Protein AF-A0A831P4K1-F1 (afdb_monomer_lite)

Foldseek 3Di:
DAEAECEPPDPPRLLVVLVVCLVVVDAFDKYKYKYQDPVSVVQNCCSLVVQVWDWDWDQDPNSMIMIIITHHHDDPDPDDDAAEEEEEAACFQDDDDRVNRNVVSLVVLQVLLVDPDHGQEYEYHANSLVCQFPPHPCVVSQVSSVVVNYAYEHAQVNCVVVVNPVGGNDHDHHHPVVRVVVVVVHNYYHYD

Structure (mmCIF, N/CA/C/O backbone):
data_AF-A0A831P4K1-F1
#
_entry.id   AF-A0A831P4K1-F1
#
loop_
_atom_site.group_PDB
_atom_site.id
_atom_site.type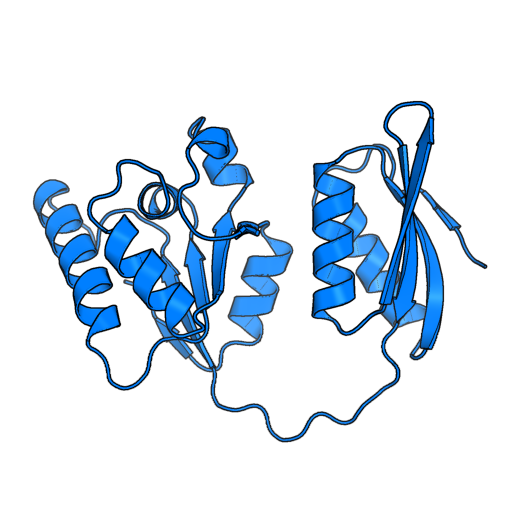_symbol
_atom_site.label_atom_id
_atom_site.label_alt_id
_atom_site.label_comp_id
_atom_site.label_asym_id
_atom_site.label_entity_id
_atom_site.label_seq_id
_atom_site.pdbx_PDB_ins_code
_atom_site.Cartn_x
_atom_site.Cartn_y
_atom_site.Cartn_z
_atom_site.occupancy
_atom_site.B_iso_or_equiv
_atom_site.auth_seq_id
_atom_site.auth_comp_id
_atom_site.auth_asym_id
_atom_site.auth_atom_id
_atom_site.pdbx_PDB_model_num
ATOM 1 N N . MET A 1 1 ? -26.938 2.103 22.163 1.00 71.69 1 MET A N 1
ATOM 2 C CA . MET A 1 1 ? -25.827 1.992 21.194 1.00 71.69 1 MET A CA 1
ATOM 3 C C . MET A 1 1 ? -25.609 3.368 20.590 1.00 71.69 1 MET A C 1
ATOM 5 O O . MET A 1 1 ? -26.582 3.954 20.137 1.00 71.69 1 MET A O 1
ATOM 9 N N . LYS A 1 2 ? -24.398 3.927 20.672 1.00 86.31 2 LYS A N 1
ATOM 10 C CA . LYS A 1 2 ? -24.094 5.266 20.139 1.00 86.31 2 LYS A CA 1
ATOM 11 C C . LYS A 1 2 ? -23.973 5.185 18.613 1.00 86.31 2 LYS A C 1
ATOM 13 O O . LYS A 1 2 ? -23.260 4.309 18.128 1.00 86.31 2 LYS A O 1
ATOM 18 N N . THR A 1 3 ? -24.653 6.072 17.889 1.00 91.81 3 THR A N 1
ATOM 19 C CA . THR A 1 3 ? -24.551 6.200 16.425 1.00 91.81 3 THR A CA 1
ATOM 20 C C . THR A 1 3 ? -23.824 7.489 16.079 1.00 91.81 3 THR A C 1
ATOM 22 O O . THR A 1 3 ? -24.066 8.521 16.701 1.00 91.81 3 THR A O 1
ATOM 25 N N . ILE A 1 4 ? -22.918 7.419 15.110 1.00 93.19 4 ILE A N 1
ATOM 26 C CA . ILE A 1 4 ? -22.020 8.511 14.744 1.00 93.19 4 ILE A CA 1
ATOM 27 C C . ILE A 1 4 ? -22.201 8.804 13.269 1.00 93.19 4 ILE A C 1
ATOM 29 O O . ILE A 1 4 ? -21.959 7.947 12.422 1.00 93.19 4 ILE A O 1
ATOM 33 N N . ASP A 1 5 ? -22.633 10.021 12.972 1.00 93.44 5 ASP A N 1
ATOM 34 C CA . ASP A 1 5 ? -22.825 10.466 11.601 1.00 93.44 5 ASP A CA 1
ATOM 35 C C . ASP A 1 5 ? -21.487 10.932 11.016 1.00 93.44 5 ASP A C 1
ATOM 37 O O . ASP A 1 5 ? -20.862 11.864 11.520 1.00 93.44 5 ASP A O 1
ATOM 41 N N . CYS A 1 6 ? -21.019 10.236 9.984 1.00 92.25 6 CYS A N 1
ATOM 42 C CA . CYS A 1 6 ? -19.823 10.575 9.218 1.00 92.25 6 CYS A CA 1
ATOM 43 C C . CYS A 1 6 ? -20.152 10.841 7.741 1.00 92.25 6 CYS A C 1
ATOM 45 O O . CYS A 1 6 ? -19.242 10.839 6.907 1.00 92.25 6 CYS A O 1
ATOM 47 N N . ARG A 1 7 ? -21.427 11.064 7.403 1.00 91.81 7 ARG A N 1
ATOM 48 C CA . ARG A 1 7 ? -21.839 11.481 6.058 1.00 91.81 7 ARG A CA 1
ATOM 49 C C . ARG A 1 7 ? -21.256 12.860 5.742 1.00 91.81 7 ARG A C 1
ATOM 51 O O . ARG A 1 7 ? -21.044 13.681 6.634 1.00 91.81 7 ARG A O 1
ATOM 58 N N . GLY A 1 8 ? -20.928 13.099 4.477 1.00 86.62 8 GLY A N 1
ATOM 59 C CA . GLY A 1 8 ? -20.282 14.322 4.003 1.00 86.62 8 GLY A CA 1
ATOM 60 C C . GLY A 1 8 ? -18.795 14.450 4.355 1.00 86.62 8 GLY A C 1
ATOM 61 O O . GLY A 1 8 ? -18.141 15.383 3.889 1.00 86.62 8 GLY A O 1
ATOM 62 N N . LEU A 1 9 ? -18.221 13.531 5.143 1.00 85.00 9 LEU A N 1
ATOM 63 C CA . LEU A 1 9 ? -16.796 13.556 5.468 1.00 85.00 9 LEU A CA 1
ATOM 64 C C . LEU A 1 9 ? -15.973 12.838 4.396 1.00 85.00 9 LEU A C 1
ATOM 66 O O . LEU A 1 9 ? -16.065 11.623 4.211 1.00 85.00 9 LEU A O 1
ATOM 70 N N . ALA A 1 10 ? -15.074 13.581 3.752 1.00 81.19 10 ALA A N 1
ATOM 71 C CA . ALA A 1 10 ? -14.045 12.988 2.911 1.00 81.19 10 ALA A CA 1
ATOM 72 C C . ALA A 1 10 ? -13.070 12.136 3.747 1.00 81.19 10 ALA A C 1
ATOM 74 O O . ALA A 1 10 ? -12.818 12.396 4.928 1.00 81.19 10 ALA A O 1
ATOM 75 N N . CYS A 1 11 ? -12.474 11.120 3.120 1.00 71.94 11 CYS A N 1
ATOM 76 C CA . CYS A 1 11 ? -11.371 10.371 3.721 1.00 71.94 11 CYS A CA 1
ATOM 77 C C . CYS A 1 11 ? -10.217 11.337 4.073 1.00 71.94 11 CYS A C 1
ATOM 79 O O . CYS A 1 11 ? -9.852 12.141 3.214 1.00 71.94 11 CYS A O 1
ATOM 81 N N . PRO A 1 12 ? -9.621 11.275 5.286 1.00 77.00 12 PRO A N 1
ATOM 82 C CA . PRO A 1 12 ? -9.715 10.211 6.300 1.00 77.00 12 PRO A CA 1
ATOM 83 C C . PRO A 1 12 ? -10.733 10.435 7.441 1.00 77.00 12 PRO A C 1
ATOM 85 O O . PRO A 1 12 ? -10.684 9.714 8.437 1.00 77.00 12 PRO A O 1
ATOM 88 N N . GLY A 1 13 ? -11.663 11.388 7.327 1.00 86.94 13 GLY A N 1
ATOM 89 C CA . GLY A 1 13 ? -12.594 11.773 8.401 1.00 86.94 13 GLY A CA 1
ATOM 90 C C . GLY A 1 13 ? -13.327 10.607 9.091 1.00 86.94 13 GLY A C 1
ATOM 91 O O . GLY A 1 13 ? -13.195 10.468 10.311 1.00 86.94 13 GLY A O 1
ATOM 92 N N . PRO A 1 14 ? -14.027 9.719 8.354 1.00 89.25 14 PRO A N 1
ATOM 93 C CA . PRO A 1 14 ? -14.731 8.578 8.952 1.00 89.25 14 PRO A CA 1
ATOM 94 C C . PRO A 1 14 ? -13.810 7.604 9.707 1.00 89.25 14 PRO A C 1
ATOM 96 O O . PRO A 1 14 ? -14.176 7.073 10.758 1.00 89.25 14 PRO A O 1
ATOM 99 N N . VAL A 1 15 ? -12.583 7.398 9.217 1.00 87.94 15 VAL A N 1
ATOM 100 C CA . VAL A 1 15 ? -11.582 6.525 9.857 1.00 87.94 15 VAL A CA 1
ATOM 101 C C . VAL A 1 15 ? -11.104 7.133 11.178 1.00 87.94 15 VAL A C 1
ATOM 103 O O . VAL A 1 15 ? -11.009 6.434 12.186 1.00 87.94 15 VAL A O 1
ATOM 106 N N . ILE A 1 16 ? -10.877 8.449 11.207 1.00 87.69 16 ILE A N 1
ATOM 107 C CA . ILE A 1 16 ? -10.474 9.175 12.421 1.00 87.69 16 ILE A CA 1
ATOM 108 C C . ILE A 1 16 ? -11.567 9.098 13.493 1.00 87.69 16 ILE A C 1
ATOM 110 O O . ILE A 1 16 ? -11.264 8.813 14.653 1.00 87.69 16 ILE A O 1
ATOM 114 N N . GLN A 1 17 ? -12.833 9.306 13.115 1.00 89.06 17 GLN A N 1
ATOM 115 C CA . GLN A 1 17 ? -13.961 9.181 14.045 1.00 89.06 17 GLN A CA 1
ATOM 116 C C . GLN A 1 17 ? -14.075 7.758 14.594 1.00 89.06 17 GLN A C 1
ATOM 118 O O . GLN A 1 17 ? -14.232 7.575 15.798 1.00 89.06 17 GLN A O 1
ATOM 123 N N . THR A 1 18 ? -13.905 6.752 13.733 1.00 89.88 18 THR A N 1
ATOM 124 C CA . THR A 1 18 ? -13.886 5.343 14.147 1.00 89.88 18 THR A CA 1
ATOM 125 C C . THR A 1 18 ? -12.802 5.084 15.194 1.00 89.88 18 THR A C 1
ATOM 127 O O . THR A 1 18 ? -13.097 4.536 16.254 1.00 89.88 18 THR A O 1
ATOM 130 N N . LYS A 1 19 ? -11.560 5.524 14.938 1.00 87.56 19 LYS A N 1
ATOM 131 C CA . LYS A 1 19 ? -10.434 5.377 15.873 1.00 87.56 19 LYS A CA 1
ATOM 132 C C . LYS A 1 19 ? -10.751 5.992 17.235 1.00 87.56 19 LYS A C 1
ATOM 134 O O . LYS A 1 19 ? -10.654 5.305 18.248 1.00 87.56 19 LYS A O 1
ATOM 139 N N . LYS A 1 20 ? -11.165 7.264 17.242 1.00 88.25 20 LYS A N 1
ATOM 140 C CA . LYS A 1 20 ? -11.478 8.011 18.467 1.00 88.25 20 LYS A CA 1
ATOM 141 C C . LYS A 1 20 ? -12.512 7.275 19.318 1.00 88.25 20 LYS A C 1
ATOM 143 O O . LYS A 1 20 ? -12.410 7.239 20.534 1.00 88.25 20 LYS A O 1
ATOM 148 N N . GLN A 1 21 ? -13.485 6.645 18.674 1.00 90.56 21 GLN A N 1
ATOM 149 C CA . GLN A 1 21 ? -14.604 5.995 19.350 1.00 90.56 21 GLN A CA 1
ATOM 150 C C . GLN A 1 21 ? -14.246 4.611 19.881 1.00 90.56 21 GLN A C 1
ATOM 152 O O . GLN A 1 21 ? -14.677 4.257 20.977 1.00 90.56 21 GLN A O 1
ATOM 157 N N . MET A 1 22 ? -13.397 3.870 19.166 1.00 86.56 22 MET A N 1
ATOM 158 C CA . MET A 1 22 ? -12.798 2.639 19.688 1.00 86.56 22 MET A CA 1
ATOM 159 C C . MET A 1 22 ? -11.917 2.910 20.920 1.00 86.56 22 MET A C 1
ATOM 161 O O . MET A 1 22 ? -11.914 2.106 21.848 1.00 86.56 22 MET A O 1
ATOM 165 N N . GLU A 1 23 ? -11.197 4.038 20.943 1.00 83.94 23 GLU A N 1
ATOM 166 C CA . GLU A 1 23 ? -10.349 4.457 22.069 1.00 83.94 23 GLU A CA 1
ATOM 167 C C . GLU A 1 23 ? -11.171 4.979 23.263 1.00 83.94 23 GLU A C 1
ATOM 169 O O . GLU A 1 23 ? -10.891 4.609 24.400 1.00 83.94 23 GLU A O 1
ATOM 174 N N . GLU A 1 24 ? -12.211 5.786 23.020 1.00 85.56 24 GLU A N 1
ATOM 175 C CA . GLU A 1 24 ? -13.066 6.371 24.067 1.00 85.56 24 GLU A CA 1
ATOM 176 C C . GLU A 1 24 ? -13.952 5.341 24.781 1.00 85.56 24 GLU A C 1
ATOM 178 O O . GLU A 1 24 ? -14.145 5.439 25.992 1.00 85.56 24 GLU A O 1
ATOM 183 N N . MET A 1 25 ? -14.532 4.378 24.054 1.00 80.25 25 MET A N 1
ATOM 184 C CA . MET A 1 25 ? -15.499 3.434 24.638 1.00 80.25 25 MET A CA 1
ATOM 185 C C . MET A 1 25 ? -14.844 2.199 25.270 1.00 80.25 25 MET A C 1
ATOM 187 O O . MET A 1 25 ? -15.489 1.505 26.051 1.00 80.25 25 MET A O 1
ATOM 191 N N . GLY A 1 26 ? -13.565 1.940 24.996 1.00 75.50 26 GLY A N 1
ATOM 192 C CA . GLY A 1 26 ? -12.820 0.825 25.579 1.00 75.50 26 GLY A CA 1
ATOM 193 C C . GLY A 1 26 ? -13.093 -0.547 24.928 1.00 75.50 26 GLY A C 1
ATOM 194 O O . GLY A 1 26 ? -13.931 -0.671 24.027 1.00 75.50 26 GLY A O 1
ATOM 195 N N . PRO A 1 27 ? -12.360 -1.600 25.341 1.00 83.25 27 PRO A N 1
ATOM 196 C CA . PRO A 1 27 ? -12.379 -2.916 24.692 1.00 83.25 27 PRO A CA 1
ATOM 197 C C . PRO A 1 27 ? -13.754 -3.598 24.718 1.00 83.25 27 PRO A C 1
ATOM 199 O O . PRO A 1 27 ? -14.485 -3.499 25.700 1.00 83.25 27 PRO A O 1
ATOM 202 N N . GLY A 1 28 ? -14.103 -4.327 23.653 1.00 82.81 28 GLY A N 1
ATOM 203 C CA . GLY A 1 28 ? -15.359 -5.091 23.561 1.00 82.81 28 GLY A CA 1
ATOM 204 C C . GLY A 1 28 ? -16.643 -4.261 23.415 1.00 82.81 28 GLY A C 1
ATOM 205 O O . GLY A 1 28 ? -17.734 -4.826 23.338 1.00 82.81 28 GLY A O 1
ATOM 206 N N . THR A 1 29 ? -16.550 -2.933 23.362 1.00 87.12 29 THR A N 1
ATOM 207 C CA . THR A 1 29 ? -17.720 -2.064 23.183 1.00 87.12 29 THR A CA 1
ATOM 208 C C . THR A 1 29 ? -18.162 -1.976 21.731 1.00 87.12 29 THR A C 1
ATOM 210 O O . THR A 1 29 ? -17.375 -2.185 20.811 1.00 87.12 29 THR A O 1
ATOM 213 N N . THR A 1 30 ? -19.450 -1.689 21.522 1.00 92.81 30 THR A N 1
ATOM 214 C CA . THR A 1 30 ? -20.063 -1.651 20.190 1.00 92.81 30 THR A CA 1
ATOM 215 C C . THR A 1 30 ? -20.725 -0.302 19.913 1.00 92.81 30 THR A C 1
ATOM 217 O O . THR A 1 30 ? -21.513 0.192 20.725 1.00 92.81 30 THR A O 1
ATOM 220 N N . PHE A 1 31 ? -20.455 0.267 18.738 1.00 93.44 31 PHE A N 1
ATOM 221 C CA . PHE A 1 31 ? -21.049 1.514 18.248 1.00 93.44 31 PHE A CA 1
ATOM 222 C C . PHE A 1 31 ? -21.398 1.429 16.761 1.00 93.44 31 PHE A C 1
ATOM 224 O O . PHE A 1 31 ? -20.938 0.533 16.055 1.00 93.44 31 PHE A O 1
ATOM 231 N N . ALA A 1 32 ? -22.246 2.341 16.295 1.00 95.00 32 ALA A N 1
ATOM 232 C CA . ALA A 1 32 ? -22.643 2.446 14.898 1.00 95.00 32 ALA A CA 1
ATOM 233 C C . ALA A 1 32 ? -22.054 3.712 14.265 1.00 95.00 32 ALA A C 1
ATOM 235 O O . ALA A 1 32 ? -21.953 4.753 14.916 1.00 95.00 32 ALA A O 1
ATOM 236 N N . LEU A 1 33 ? -21.693 3.631 12.991 1.00 95.31 33 LEU A N 1
ATOM 237 C CA . LEU A 1 33 ? -21.164 4.740 12.208 1.00 95.31 33 LEU A CA 1
ATOM 238 C C . LEU A 1 33 ? -21.835 4.765 10.833 1.00 95.31 33 LEU A C 1
ATOM 240 O O . LEU A 1 33 ? -21.977 3.717 10.208 1.00 95.31 33 LEU A O 1
ATOM 244 N N . GLU A 1 34 ? -22.262 5.936 10.369 1.00 95.31 34 GLU A N 1
ATOM 245 C CA . GLU A 1 34 ? -22.928 6.102 9.071 1.00 95.31 34 GLU A CA 1
ATOM 246 C C . GLU A 1 34 ? -22.041 6.865 8.088 1.00 95.31 34 GLU A C 1
ATOM 248 O O . GLU A 1 34 ? -21.512 7.923 8.416 1.00 95.31 34 GLU A O 1
ATOM 253 N N . VAL A 1 35 ? -21.869 6.328 6.880 1.00 94.25 35 VAL A N 1
ATOM 254 C CA . VAL A 1 35 ? -21.105 6.945 5.781 1.00 94.25 35 VAL A CA 1
ATOM 255 C C . VAL A 1 35 ? -21.930 6.941 4.501 1.00 94.25 35 VAL A C 1
ATOM 257 O O . VAL A 1 35 ? -22.749 6.055 4.295 1.00 94.25 35 VAL A O 1
ATOM 260 N N . ASP A 1 36 ? -21.684 7.891 3.609 1.00 91.75 36 ASP A N 1
ATOM 261 C CA . ASP A 1 36 ? -22.421 8.101 2.350 1.00 91.75 36 ASP A CA 1
ATOM 262 C C . ASP A 1 36 ? -21.602 7.752 1.093 1.00 91.75 36 ASP A C 1
ATOM 264 O O . ASP A 1 36 ? -21.969 8.082 -0.038 1.00 91.75 36 ASP A O 1
ATOM 268 N N . SER A 1 37 ? -20.468 7.067 1.271 1.00 88.56 37 SER A N 1
ATOM 269 C CA . SER A 1 37 ? -19.604 6.655 0.167 1.00 88.56 37 SER A CA 1
ATOM 270 C C . SER A 1 37 ? -19.092 5.225 0.319 1.00 88.56 37 SER A C 1
ATOM 272 O O . SER A 1 37 ? -18.719 4.773 1.405 1.00 88.56 37 SER A O 1
ATOM 274 N N . LYS A 1 38 ? -19.000 4.514 -0.814 1.00 87.75 38 LYS A N 1
ATOM 275 C CA . LYS A 1 38 ? -18.411 3.165 -0.884 1.00 87.75 38 LYS A CA 1
ATOM 276 C C . LYS A 1 38 ? -16.955 3.156 -0.409 1.00 87.75 38 LYS A C 1
ATOM 278 O O . LYS A 1 38 ? -16.554 2.242 0.302 1.00 87.75 38 LYS A O 1
ATOM 283 N N . ALA A 1 39 ? -16.188 4.189 -0.766 1.00 82.25 39 ALA A N 1
ATOM 284 C CA . ALA A 1 39 ? -14.806 4.350 -0.321 1.00 82.25 39 ALA A CA 1
ATOM 285 C C . ALA A 1 39 ? -14.719 4.560 1.201 1.00 82.25 39 ALA A C 1
ATOM 287 O O . ALA A 1 39 ? -13.906 3.916 1.858 1.00 82.25 39 ALA A O 1
ATOM 288 N N . GLY A 1 40 ? -15.586 5.405 1.776 1.00 84.69 40 GLY A N 1
ATOM 289 C CA . GLY A 1 40 ? -15.675 5.595 3.226 1.00 84.69 40 GLY A CA 1
ATOM 290 C C . GLY A 1 40 ? -16.001 4.292 3.956 1.00 84.69 40 GLY A C 1
ATOM 291 O O . GLY A 1 40 ? -15.317 3.943 4.916 1.00 84.69 40 GLY A O 1
ATOM 292 N N . ARG A 1 41 ? -16.976 3.530 3.444 1.00 91.69 41 ARG A N 1
ATOM 293 C CA . ARG A 1 41 ? -17.342 2.204 3.963 1.00 91.69 41 ARG A CA 1
ATOM 294 C C . ARG A 1 41 ? -16.151 1.248 3.960 1.00 91.69 41 ARG A C 1
ATOM 296 O O . ARG A 1 41 ? -15.873 0.633 4.982 1.00 91.69 41 ARG A O 1
ATOM 303 N N . GLU A 1 42 ? -15.455 1.127 2.832 1.00 86.56 42 GLU A N 1
ATOM 304 C CA . GLU A 1 42 ? -14.328 0.201 2.679 1.00 86.56 42 GLU A CA 1
ATOM 305 C C . GLU A 1 42 ? -13.152 0.564 3.596 1.00 86.56 42 GLU A C 1
ATOM 307 O O . GLU A 1 42 ? -12.579 -0.303 4.254 1.00 86.56 42 GLU A O 1
ATOM 312 N N . ASN A 1 43 ? -12.841 1.857 3.710 1.00 85.69 43 ASN A N 1
ATOM 313 C CA . ASN A 1 43 ? -11.769 2.345 4.575 1.00 85.69 43 ASN A CA 1
ATOM 314 C C . ASN A 1 43 ? -12.071 2.096 6.061 1.00 85.69 43 ASN A C 1
ATOM 316 O O . ASN A 1 43 ? -11.205 1.619 6.791 1.00 85.69 43 ASN A O 1
ATOM 320 N N . VAL A 1 44 ? -13.298 2.381 6.518 1.00 89.25 44 VAL A N 1
ATOM 321 C CA . VAL A 1 44 ? -13.702 2.126 7.913 1.00 89.25 44 VAL A CA 1
ATOM 322 C C . VAL A 1 44 ? -13.718 0.627 8.210 1.00 89.25 44 VAL A C 1
ATOM 324 O O . VAL A 1 44 ? -13.208 0.205 9.249 1.00 89.25 44 VAL A O 1
ATOM 327 N N . LEU A 1 45 ? -14.258 -0.180 7.290 1.00 89.06 45 LEU A N 1
ATOM 328 C CA . LEU A 1 45 ? -14.283 -1.638 7.399 1.00 89.06 45 LEU A CA 1
ATOM 329 C C . LEU A 1 45 ? -12.873 -2.198 7.602 1.00 89.06 45 LEU A C 1
ATOM 331 O O . LEU A 1 45 ? -12.641 -2.982 8.524 1.00 89.06 45 LEU A O 1
ATOM 335 N N . ARG A 1 46 ? -11.933 -1.776 6.753 1.00 82.88 46 ARG A N 1
ATOM 336 C CA . ARG A 1 46 ? -10.541 -2.215 6.807 1.00 82.88 46 ARG A CA 1
ATOM 337 C C . ARG A 1 46 ? -9.842 -1.756 8.072 1.00 82.88 46 ARG A C 1
ATOM 339 O O . ARG A 1 46 ? -9.207 -2.575 8.726 1.00 82.88 46 ARG A O 1
ATOM 346 N N . PHE A 1 47 ? -10.003 -0.489 8.450 1.00 85.56 47 PHE A N 1
ATOM 347 C CA . PHE A 1 47 ? -9.406 0.052 9.667 1.00 85.56 47 PHE A CA 1
ATOM 348 C C . PHE A 1 47 ? -9.855 -0.725 10.912 1.00 85.56 47 PHE A C 1
ATOM 350 O O . PHE A 1 47 ? -9.022 -1.207 11.682 1.00 85.56 47 PHE A O 1
ATOM 357 N N . ALA A 1 48 ? -11.169 -0.879 11.099 1.00 87.44 48 ALA A N 1
ATOM 358 C CA . ALA A 1 48 ? -11.717 -1.529 12.282 1.00 87.44 48 ALA A CA 1
ATOM 359 C C . ALA A 1 48 ? -11.312 -3.011 12.358 1.00 87.44 48 ALA A C 1
ATOM 361 O O . ALA A 1 48 ? -10.879 -3.467 13.417 1.00 87.44 48 ALA A O 1
ATOM 362 N N . ARG A 1 49 ? -11.345 -3.739 11.232 1.00 85.50 49 ARG A N 1
ATOM 363 C CA . ARG A 1 49 ? -10.859 -5.129 11.157 1.00 85.50 49 ARG A CA 1
ATOM 364 C C . ARG A 1 49 ? -9.352 -5.241 11.371 1.00 85.50 49 ARG A C 1
ATOM 366 O O . ARG A 1 49 ? -8.914 -6.132 12.089 1.00 85.50 49 ARG A O 1
ATOM 373 N N . GLY A 1 50 ? -8.562 -4.321 10.819 1.00 73.38 50 GLY A N 1
ATOM 374 C CA . GLY A 1 50 ? -7.107 -4.271 10.999 1.00 73.38 50 GLY A CA 1
ATOM 375 C C . GLY A 1 50 ? -6.683 -4.011 12.448 1.00 73.38 50 GLY A C 1
ATOM 376 O O . GLY A 1 50 ? -5.594 -4.401 12.862 1.00 73.38 50 GLY A O 1
ATOM 377 N N . LYS A 1 51 ? -7.562 -3.405 13.256 1.00 79.31 51 LYS A N 1
ATOM 378 C CA . LYS A 1 51 ? -7.404 -3.290 14.714 1.00 79.31 51 LYS A CA 1
ATOM 379 C C . LYS A 1 51 ? -7.920 -4.506 15.490 1.00 79.31 51 LYS A C 1
ATOM 381 O O . LYS A 1 51 ? -7.865 -4.484 16.712 1.00 79.31 51 LYS A O 1
ATOM 386 N N . GLY A 1 52 ? -8.397 -5.553 14.818 1.00 82.38 52 GLY A N 1
ATOM 387 C CA . GLY A 1 52 ? -8.980 -6.746 15.439 1.00 82.38 52 GLY A CA 1
ATOM 388 C C . GLY A 1 52 ? -10.452 -6.592 15.839 1.00 82.38 52 GLY A C 1
ATOM 389 O O . GLY A 1 52 ? -10.980 -7.438 16.554 1.00 82.38 52 GLY A O 1
ATOM 390 N N . GLY A 1 53 ? -11.120 -5.514 15.417 1.00 85.62 53 GLY A N 1
ATOM 391 C CA . GLY A 1 53 ? -12.538 -5.289 15.683 1.00 85.62 53 GLY A CA 1
ATOM 392 C C . GLY A 1 53 ? -13.451 -6.074 14.738 1.00 85.62 53 GLY A C 1
ATOM 393 O O . GLY A 1 53 ? -13.139 -6.277 13.562 1.00 85.62 53 GLY A O 1
ATOM 394 N N . ALA A 1 54 ? -14.618 -6.481 15.236 1.00 89.56 54 ALA A N 1
ATOM 395 C CA . ALA A 1 54 ? -15.666 -7.065 14.405 1.00 89.56 54 ALA A CA 1
ATOM 396 C C . ALA A 1 54 ? -16.507 -5.951 13.767 1.00 89.56 54 ALA A C 1
ATOM 398 O O . ALA A 1 54 ? -16.820 -4.953 14.413 1.00 89.56 54 ALA A O 1
ATOM 399 N N . VAL A 1 55 ? -16.885 -6.116 12.497 1.00 93.69 55 VAL A N 1
ATOM 400 C CA . VAL A 1 55 ? -17.673 -5.114 11.766 1.00 93.69 55 VAL A CA 1
ATOM 401 C C . VAL A 1 55 ? -18.821 -5.779 11.021 1.00 93.69 55 VAL A C 1
ATOM 403 O O . VAL A 1 55 ? -18.593 -6.684 10.213 1.00 93.69 55 VAL A O 1
ATOM 406 N N . ARG A 1 56 ? -20.040 -5.284 11.245 1.00 95.06 56 ARG A N 1
ATOM 407 C CA . ARG A 1 56 ? -21.246 -5.616 10.479 1.00 95.06 56 ARG A CA 1
ATOM 408 C C . ARG A 1 56 ? -21.663 -4.409 9.647 1.00 95.06 56 ARG A C 1
ATOM 410 O O . ARG A 1 56 ? -21.729 -3.299 10.164 1.00 95.06 56 ARG A O 1
ATOM 417 N N . VAL A 1 57 ? -21.959 -4.637 8.373 1.00 94.81 57 VAL A N 1
ATOM 418 C CA . VAL A 1 57 ? -22.373 -3.591 7.432 1.00 94.81 57 VAL A CA 1
ATOM 419 C C . VAL A 1 57 ? -23.845 -3.775 7.085 1.00 94.81 57 VAL A C 1
ATOM 421 O O . VAL A 1 57 ? -24.278 -4.885 6.784 1.00 94.81 57 VAL A O 1
ATOM 424 N N . GLU A 1 58 ? -24.591 -2.680 7.111 1.00 94.75 58 GLU A N 1
ATOM 425 C CA . GLU A 1 58 ? -25.974 -2.574 6.660 1.00 94.75 58 GLU A CA 1
ATOM 426 C C . GLU A 1 58 ? -26.049 -1.508 5.557 1.00 94.75 58 GLU A C 1
ATOM 428 O O . GLU A 1 58 ? -25.536 -0.397 5.716 1.00 94.75 58 GLU A O 1
ATOM 433 N N . ASN A 1 59 ? -26.650 -1.857 4.417 1.00 92.69 59 ASN A N 1
ATOM 434 C CA . ASN A 1 59 ? -26.885 -0.915 3.323 1.00 92.69 59 ASN A CA 1
ATOM 435 C C . ASN A 1 59 ? -28.205 -0.183 3.588 1.00 92.69 59 ASN A C 1
ATOM 437 O O . ASN A 1 59 ? -29.238 -0.831 3.743 1.00 92.69 59 ASN A O 1
ATOM 441 N N . LEU A 1 60 ? -28.163 1.146 3.625 1.00 89.75 60 LEU A N 1
ATOM 442 C CA . LEU A 1 60 ? -29.326 2.013 3.790 1.00 89.75 60 LEU A CA 1
ATOM 443 C C . LEU A 1 60 ? -29.684 2.683 2.453 1.00 89.75 60 LEU A C 1
ATOM 445 O O . LEU A 1 60 ? -28.975 2.553 1.450 1.00 89.75 60 LEU A O 1
ATOM 449 N N . GLU A 1 61 ? -30.796 3.414 2.431 1.00 86.81 61 GLU A N 1
ATOM 450 C CA . GLU A 1 61 ? -31.223 4.176 1.257 1.00 86.81 61 GLU A CA 1
ATOM 451 C C . GLU A 1 61 ? -30.246 5.317 0.911 1.00 86.81 61 GLU A C 1
ATOM 453 O O . GLU A 1 61 ? -29.472 5.797 1.743 1.00 86.81 61 GLU A O 1
ATOM 458 N N . GLY A 1 62 ? -30.259 5.752 -0.354 1.00 80.06 62 GLY A N 1
ATOM 459 C CA . GLY A 1 62 ? -29.501 6.928 -0.793 1.00 80.06 62 GLY A CA 1
ATOM 460 C C . GLY A 1 62 ? -27.976 6.775 -0.743 1.00 80.06 62 GLY A C 1
ATOM 461 O O . GLY A 1 62 ? -27.288 7.743 -0.439 1.00 80.06 62 GLY A O 1
ATOM 462 N N . ASN A 1 63 ? -27.439 5.577 -1.019 1.00 84.38 63 ASN A N 1
ATOM 463 C CA . ASN A 1 63 ? -25.994 5.278 -0.975 1.00 84.38 63 ASN A CA 1
ATOM 464 C C . ASN A 1 63 ? -25.363 5.481 0.419 1.00 84.38 63 ASN A C 1
ATOM 466 O O . ASN A 1 63 ? -24.159 5.708 0.542 1.00 84.38 63 ASN A O 1
ATOM 470 N N . THR A 1 64 ? -26.181 5.370 1.468 1.00 89.50 64 THR A N 1
ATOM 471 C CA . THR A 1 64 ? -25.735 5.422 2.860 1.00 89.50 64 THR A CA 1
ATOM 472 C C . THR A 1 64 ? -25.455 4.010 3.376 1.00 89.50 64 THR A C 1
ATOM 474 O O . THR A 1 64 ? -26.153 3.053 3.048 1.00 89.50 64 THR A O 1
ATOM 477 N N . PHE A 1 65 ? -24.428 3.861 4.204 1.00 94.31 65 PHE A N 1
ATOM 478 C CA . PHE A 1 65 ? -24.016 2.602 4.814 1.00 94.31 65 PHE A CA 1
ATOM 479 C C . PHE A 1 65 ? -23.893 2.789 6.318 1.00 94.31 65 PHE A C 1
ATOM 481 O O . PHE A 1 65 ? -23.228 3.722 6.768 1.00 94.31 65 PHE A O 1
ATOM 488 N N . ARG A 1 66 ? -24.468 1.870 7.095 1.00 95.00 66 ARG A N 1
ATOM 489 C CA . ARG A 1 66 ? -24.274 1.804 8.543 1.00 95.00 66 ARG A CA 1
ATOM 490 C C . ARG A 1 66 ? -23.302 0.683 8.883 1.00 95.00 66 ARG A C 1
ATOM 492 O O . ARG A 1 66 ? -23.530 -0.479 8.555 1.00 95.00 66 ARG A O 1
ATOM 499 N N . LEU A 1 67 ? -22.214 1.031 9.556 1.00 95.44 67 LEU A N 1
ATOM 500 C CA . LEU A 1 67 ? -21.210 0.105 10.060 1.00 95.44 67 LEU A CA 1
ATOM 501 C C . LEU A 1 67 ? -21.371 -0.018 11.570 1.00 95.44 67 LEU A C 1
ATOM 503 O O . LEU A 1 67 ? -21.171 0.941 12.307 1.00 95.44 67 LEU A O 1
ATOM 507 N N . THR A 1 68 ? -21.737 -1.207 12.029 1.00 95.25 68 THR A N 1
ATOM 508 C CA . THR A 1 68 ? -21.718 -1.573 13.444 1.00 95.25 68 THR A CA 1
ATOM 509 C C . THR A 1 68 ? -20.361 -2.178 13.765 1.00 95.25 68 THR A C 1
ATOM 511 O O . THR A 1 68 ? -20.011 -3.220 13.213 1.00 95.25 68 THR A O 1
ATOM 514 N N . ILE A 1 69 ? -19.601 -1.516 14.630 1.00 93.31 69 ILE A N 1
ATOM 515 C CA . ILE A 1 69 ? -18.213 -1.844 14.947 1.00 93.31 69 ILE A CA 1
ATOM 516 C C . ILE A 1 69 ? -18.138 -2.247 16.412 1.00 93.31 69 ILE A C 1
ATOM 518 O O . ILE A 1 69 ? -18.552 -1.486 17.286 1.00 93.31 69 ILE A O 1
ATOM 522 N N . THR A 1 70 ? -17.591 -3.430 16.666 1.00 91.88 70 THR A N 1
ATOM 523 C CA . THR A 1 70 ? -17.256 -3.924 18.000 1.00 91.88 70 THR A CA 1
ATOM 524 C C . THR 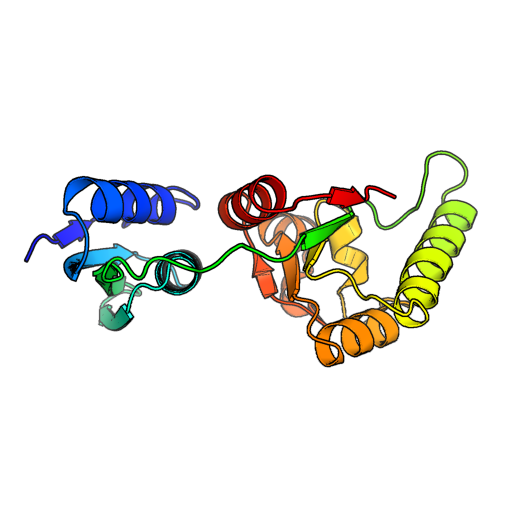A 1 70 ? -15.743 -3.879 18.163 1.00 91.88 70 THR A C 1
ATOM 526 O O . THR A 1 70 ? -15.017 -4.540 17.416 1.00 91.88 70 THR A O 1
ATOM 529 N N . SER A 1 71 ? -15.263 -3.094 19.125 1.00 86.31 71 SER A N 1
ATOM 530 C CA . SER A 1 71 ? -13.841 -3.002 19.456 1.00 86.31 71 SER A CA 1
ATOM 531 C C . SER A 1 71 ? -13.287 -4.373 19.860 1.00 86.31 71 SER A C 1
ATOM 533 O O . SER A 1 71 ? -13.997 -5.135 20.524 1.00 86.31 71 SER A O 1
ATOM 535 N N . PRO A 1 72 ? -12.028 -4.697 19.514 1.00 82.44 72 PRO A N 1
ATOM 536 C CA . PRO A 1 72 ? -11.396 -5.936 19.962 1.00 82.44 72 PRO A CA 1
ATOM 537 C C . PRO A 1 72 ? -11.478 -6.053 21.489 1.00 82.44 72 PRO A C 1
ATOM 539 O O . PRO A 1 72 ? -11.309 -5.065 22.213 1.00 82.44 72 PRO A O 1
ATOM 542 N N . GLN A 1 73 ? -11.714 -7.261 21.997 1.00 76.12 73 GLN A N 1
ATOM 543 C CA . GLN A 1 73 ? -11.346 -7.566 23.379 1.00 76.12 73 GLN A CA 1
ATOM 544 C C . GLN A 1 73 ? -9.818 -7.512 23.464 1.00 76.12 73 GLN A C 1
ATOM 546 O O . GLN A 1 73 ? -9.139 -7.948 22.535 1.00 76.12 73 GLN A O 1
ATOM 551 N N . GLN A 1 74 ? -9.264 -6.939 24.537 1.00 60.53 74 GLN A N 1
ATOM 552 C CA . GLN A 1 74 ? -7.815 -6.925 24.734 1.00 60.53 74 GLN A CA 1
ATOM 553 C C . GLN A 1 74 ? -7.301 -8.365 24.816 1.00 60.53 74 GLN A C 1
ATOM 555 O O . GLN A 1 74 ? -7.354 -9.003 25.862 1.00 60.53 74 GLN A O 1
ATOM 560 N N . THR A 1 75 ? -6.777 -8.873 23.710 1.00 49.09 75 THR A N 1
ATOM 561 C CA . THR A 1 75 ? -5.875 -10.015 23.710 1.00 49.09 75 THR A CA 1
ATOM 562 C C . THR A 1 75 ? -4.463 -9.458 23.747 1.00 49.09 75 THR A C 1
ATOM 564 O O . THR A 1 75 ? -4.046 -8.760 22.821 1.00 49.09 75 THR A O 1
ATOM 567 N N . LEU A 1 76 ? -3.739 -9.741 24.830 1.00 46.06 76 LEU A N 1
ATOM 568 C CA . LEU A 1 76 ? -2.300 -9.515 24.921 1.00 46.06 76 LEU A CA 1
ATOM 569 C C . LEU A 1 76 ? -1.631 -10.287 23.774 1.00 46.06 76 LEU A C 1
ATOM 571 O O . LEU A 1 76 ? -1.484 -11.505 23.834 1.00 46.06 76 LEU A O 1
ATOM 575 N N . SER A 1 77 ? -1.293 -9.586 22.693 1.00 48.31 77 SER A N 1
ATOM 576 C CA . SER A 1 77 ? -0.542 -10.161 21.580 1.00 48.31 77 SER A CA 1
ATOM 577 C C . SER A 1 77 ? 0.896 -10.379 22.034 1.00 48.31 77 SER A C 1
ATOM 579 O O . SER A 1 77 ? 1.546 -9.442 22.497 1.00 48.31 77 SER A O 1
ATOM 581 N N . GLY A 1 78 ? 1.388 -11.611 21.883 1.00 45.44 78 GLY A N 1
ATOM 582 C CA . GLY A 1 78 ? 2.793 -11.960 22.084 1.00 45.44 78 GLY A CA 1
ATOM 583 C C . GLY A 1 78 ? 3.735 -11.111 21.225 1.00 45.44 78 GLY A C 1
ATOM 584 O O . GLY A 1 78 ? 3.300 -10.452 20.276 1.00 45.44 78 GLY A O 1
ATOM 585 N N . ALA A 1 79 ? 5.019 -11.121 21.596 1.00 43.62 79 ALA A N 1
ATOM 586 C CA . ALA A 1 79 ? 6.079 -10.322 20.986 1.00 43.62 79 ALA A CA 1
ATOM 587 C C . ALA A 1 79 ? 5.970 -10.303 19.452 1.00 43.62 79 ALA A C 1
ATOM 589 O O . ALA A 1 79 ? 6.045 -11.344 18.796 1.00 43.62 79 ALA A O 1
ATOM 590 N N . ALA A 1 80 ? 5.759 -9.109 18.894 1.00 55.91 80 ALA A N 1
ATOM 591 C CA . ALA A 1 80 ? 5.682 -8.911 17.456 1.00 55.91 80 ALA A CA 1
ATOM 592 C C . ALA A 1 80 ? 7.016 -9.330 16.822 1.00 55.91 80 ALA A C 1
ATOM 594 O O . ALA A 1 80 ? 8.077 -8.872 17.251 1.00 55.91 80 ALA A O 1
ATOM 595 N N . ARG A 1 81 ? 6.971 -10.207 15.810 1.00 58.75 81 ARG A N 1
ATOM 596 C CA . ARG A 1 81 ? 8.146 -10.464 14.966 1.00 58.75 81 ARG A CA 1
ATOM 597 C C . ARG A 1 81 ? 8.599 -9.137 14.334 1.00 58.75 81 ARG A C 1
ATOM 599 O O . ARG A 1 81 ? 7.732 -8.307 14.038 1.00 58.75 81 ARG A O 1
ATOM 606 N N . PRO A 1 82 ? 9.914 -8.922 14.135 1.00 60.69 82 PRO A N 1
ATOM 607 C CA . PRO A 1 82 ? 10.395 -7.759 13.403 1.00 60.69 82 PRO A CA 1
ATOM 608 C C . PRO A 1 82 ? 9.718 -7.727 12.037 1.00 60.69 82 PRO A C 1
ATOM 610 O O . PRO A 1 82 ? 9.768 -8.725 11.323 1.00 60.69 82 PRO A O 1
ATOM 613 N N . SER A 1 83 ? 9.063 -6.612 11.716 1.00 83.38 83 SER A N 1
ATOM 614 C CA . SER A 1 83 ? 8.357 -6.453 10.443 1.00 83.38 83 SER A CA 1
ATOM 615 C C . SER A 1 83 ? 9.123 -5.521 9.513 1.00 83.38 83 SER A C 1
ATOM 617 O O . SER A 1 83 ? 9.576 -4.451 9.935 1.00 83.38 83 SER A O 1
ATOM 619 N N . ALA A 1 84 ? 9.285 -5.929 8.259 1.00 92.06 84 ALA A N 1
ATOM 620 C CA . ALA A 1 84 ? 9.959 -5.157 7.225 1.00 92.06 84 ALA A CA 1
ATOM 621 C C . ALA A 1 84 ? 8.938 -4.589 6.234 1.00 92.06 84 ALA A C 1
ATOM 623 O O . ALA A 1 84 ? 8.130 -5.319 5.659 1.00 92.06 84 ALA A O 1
ATOM 624 N N . ALA A 1 85 ? 9.005 -3.278 6.013 1.00 95.25 85 ALA A N 1
ATOM 625 C CA . ALA A 1 85 ? 8.203 -2.584 5.019 1.00 95.25 85 ALA A CA 1
ATOM 626 C C . ALA A 1 85 ? 9.084 -2.024 3.905 1.00 95.25 85 ALA A C 1
ATOM 628 O O . ALA A 1 85 ? 10.083 -1.359 4.176 1.00 95.25 85 ALA A O 1
ATOM 629 N N . VAL A 1 86 ? 8.681 -2.217 2.652 1.00 97.50 86 VAL A N 1
ATOM 630 C CA . VAL A 1 86 ? 9.272 -1.505 1.514 1.00 97.50 86 VAL A CA 1
ATOM 631 C C . VAL A 1 86 ? 8.356 -0.349 1.139 1.00 97.50 86 VAL A C 1
ATOM 633 O O . VAL A 1 86 ? 7.185 -0.553 0.824 1.00 97.50 86 VAL A O 1
ATOM 636 N N . PHE A 1 87 ? 8.875 0.875 1.170 1.00 97.81 87 PHE A N 1
ATOM 637 C CA . PHE A 1 87 ? 8.110 2.078 0.869 1.00 97.81 87 PHE A CA 1
ATOM 638 C C . PHE A 1 87 ? 8.517 2.675 -0.478 1.00 97.81 87 PHE A C 1
ATOM 640 O O . PHE A 1 87 ? 9.538 3.353 -0.596 1.00 97.81 87 PHE A O 1
ATOM 647 N N . ILE A 1 88 ? 7.690 2.440 -1.494 1.00 98.31 88 ILE A N 1
ATOM 648 C CA . ILE A 1 88 ? 7.949 2.816 -2.881 1.00 98.31 88 ILE A CA 1
ATOM 649 C C . ILE A 1 88 ? 7.160 4.078 -3.232 1.00 98.31 88 ILE A C 1
ATOM 651 O O . ILE A 1 88 ? 5.936 4.069 -3.367 1.00 98.31 88 ILE A O 1
ATOM 655 N N . THR A 1 89 ? 7.877 5.189 -3.406 1.00 97.88 89 THR A N 1
ATOM 656 C CA . THR A 1 89 ? 7.286 6.494 -3.766 1.00 97.88 89 THR A CA 1
ATOM 657 C C . THR A 1 89 ? 7.448 6.862 -5.243 1.00 97.88 89 THR A C 1
ATOM 659 O O . THR A 1 89 ? 7.080 7.963 -5.650 1.00 97.88 89 THR A O 1
ATOM 662 N N . SER A 1 90 ? 8.071 5.991 -6.029 1.00 97.88 90 SER A N 1
ATOM 663 C CA . SER A 1 90 ? 8.459 6.246 -7.414 1.00 97.88 90 SER A CA 1
ATOM 664 C C . SER A 1 90 ? 8.448 4.938 -8.198 1.00 97.88 90 SER A C 1
ATOM 666 O O . SER A 1 90 ? 8.771 3.895 -7.645 1.00 97.88 90 SER A O 1
ATOM 668 N N . ASP A 1 91 ? 8.104 4.986 -9.481 1.00 97.62 91 ASP A N 1
ATOM 669 C CA . ASP A 1 91 ? 8.292 3.894 -10.445 1.00 97.62 91 ASP A CA 1
ATOM 670 C C . ASP A 1 91 ? 9.722 3.851 -11.019 1.00 97.62 91 ASP A C 1
ATOM 672 O O . ASP A 1 91 ? 9.995 3.149 -11.992 1.00 97.62 91 ASP A O 1
ATOM 676 N N . ARG A 1 92 ? 10.633 4.623 -10.422 1.00 97.88 92 ARG A N 1
ATOM 677 C CA . ARG A 1 92 ? 12.063 4.720 -10.727 1.00 97.88 92 ARG A CA 1
ATOM 678 C C . ARG A 1 92 ? 12.867 4.638 -9.436 1.00 97.88 92 ARG A C 1
ATOM 680 O O . ARG A 1 92 ? 12.458 5.236 -8.439 1.00 97.88 92 ARG A O 1
ATOM 687 N N . LEU A 1 93 ? 14.005 3.953 -9.475 1.00 97.25 93 LEU A N 1
ATOM 688 C CA . LEU A 1 93 ? 14.941 3.860 -8.357 1.00 97.25 93 LEU A CA 1
ATOM 689 C C . LEU A 1 93 ? 16.023 4.940 -8.481 1.00 97.25 93 LEU A C 1
ATOM 691 O O . LEU A 1 93 ? 16.648 5.083 -9.532 1.00 97.25 93 LEU A O 1
ATOM 695 N N . GLY A 1 94 ? 16.254 5.685 -7.399 1.00 93.50 94 GLY A N 1
ATOM 696 C CA . GLY A 1 94 ? 17.217 6.787 -7.376 1.00 93.50 94 GLY A CA 1
ATOM 697 C C . GLY A 1 94 ? 16.778 8.040 -8.149 1.00 93.50 94 GLY A C 1
ATOM 698 O O . GLY A 1 94 ? 15.603 8.256 -8.445 1.00 93.50 94 GLY A O 1
ATOM 699 N N . ARG A 1 95 ? 17.744 8.923 -8.425 1.00 93.56 95 ARG A N 1
ATOM 700 C CA . ARG A 1 95 ? 17.568 10.151 -9.217 1.00 93.56 95 ARG A CA 1
ATOM 701 C C . ARG A 1 95 ? 18.655 10.207 -10.283 1.00 93.56 95 ARG A C 1
ATOM 703 O O . ARG A 1 95 ? 19.814 9.954 -9.969 1.00 93.56 95 ARG A O 1
ATOM 710 N N . GLY A 1 96 ? 18.294 10.562 -11.511 1.00 93.56 96 GLY A N 1
ATOM 711 C CA . GLY A 1 96 ? 19.217 10.580 -12.641 1.00 93.56 96 GLY A CA 1
ATOM 712 C C . GLY A 1 96 ? 18.479 10.313 -13.944 1.00 93.56 96 GLY A C 1
ATOM 713 O O . GLY A 1 96 ? 17.449 10.927 -14.198 1.00 93.56 96 GLY A O 1
ATOM 714 N N . ASP A 1 97 ? 19.008 9.398 -14.751 1.00 97.62 97 ASP A N 1
ATOM 715 C CA . ASP A 1 97 ? 18.366 8.971 -15.992 1.00 97.62 97 ASP A CA 1
ATOM 716 C C . ASP A 1 97 ? 17.126 8.101 -15.715 1.00 97.62 97 ASP A C 1
ATOM 718 O O . ASP A 1 97 ? 17.203 7.081 -15.026 1.00 97.62 97 ASP A O 1
ATOM 722 N N . ASP A 1 98 ? 15.982 8.492 -16.279 1.00 96.69 98 ASP A N 1
ATOM 723 C CA . ASP A 1 98 ? 14.700 7.820 -16.047 1.00 96.69 98 ASP A CA 1
ATOM 724 C C . ASP A 1 98 ? 14.639 6.407 -16.638 1.00 96.69 98 ASP A C 1
ATOM 726 O O . ASP A 1 98 ? 13.921 5.556 -16.110 1.00 96.69 98 ASP A O 1
ATOM 730 N N . LYS A 1 99 ? 15.362 6.123 -17.729 1.00 97.06 99 LYS A N 1
ATOM 731 C CA . LYS A 1 99 ? 15.377 4.772 -18.310 1.00 97.06 99 LYS A CA 1
ATOM 732 C C . LYS A 1 99 ? 16.164 3.837 -17.406 1.00 97.06 99 LYS A C 1
ATOM 734 O O . LYS A 1 99 ? 15.684 2.753 -17.085 1.00 97.06 99 LYS A O 1
ATOM 739 N N . LEU A 1 100 ? 17.331 4.283 -16.945 1.00 97.44 100 LEU A N 1
ATOM 740 C CA . LEU A 1 100 ? 18.126 3.538 -15.976 1.00 97.44 100 LEU A CA 1
ATOM 741 C C . LEU A 1 100 ? 17.354 3.341 -14.667 1.00 97.44 100 LEU A C 1
ATOM 743 O O . LEU A 1 100 ? 17.296 2.226 -14.160 1.00 97.44 100 LEU A O 1
ATOM 747 N N . GLY A 1 101 ? 16.701 4.386 -14.153 1.00 98.00 101 GLY A N 1
ATOM 748 C CA . GLY A 1 101 ? 15.892 4.295 -12.938 1.00 98.00 101 GLY A CA 1
ATOM 749 C C . GLY A 1 101 ? 14.757 3.270 -13.041 1.00 98.00 101 GLY A C 1
ATOM 750 O O . GLY A 1 101 ? 14.453 2.605 -12.050 1.00 98.00 101 GLY A O 1
ATOM 751 N N . ALA A 1 102 ? 14.149 3.104 -14.222 1.00 97.94 102 ALA A N 1
ATOM 752 C CA . ALA A 1 102 ? 13.128 2.081 -14.462 1.00 97.94 102 ALA A CA 1
ATOM 753 C C . ALA A 1 102 ? 13.724 0.668 -14.412 1.00 97.94 102 ALA A C 1
ATOM 755 O O . ALA A 1 102 ? 13.199 -0.186 -13.703 1.00 97.94 102 ALA A O 1
ATOM 756 N N . ILE A 1 103 ? 14.857 0.456 -15.093 1.00 97.69 103 ILE A N 1
ATOM 757 C CA . ILE A 1 103 ? 15.584 -0.824 -15.098 1.00 97.69 103 ILE A CA 1
ATOM 758 C C . ILE A 1 103 ? 16.001 -1.214 -13.674 1.00 97.69 103 ILE A C 1
ATOM 760 O O . ILE A 1 103 ? 15.847 -2.361 -13.263 1.00 97.69 103 ILE A O 1
ATOM 764 N N . LEU A 1 104 ? 16.500 -0.251 -12.894 1.00 98.00 104 LEU A N 1
ATOM 765 C CA . LEU A 1 104 ? 16.902 -0.478 -11.507 1.00 98.00 104 LEU A CA 1
ATOM 766 C C . LEU A 1 104 ? 15.711 -0.813 -10.603 1.00 98.00 104 LEU A C 1
ATOM 768 O O . LEU A 1 104 ? 15.831 -1.688 -9.750 1.00 98.00 104 LEU A O 1
ATOM 772 N N . MET A 1 105 ? 14.563 -0.151 -10.787 1.00 98.06 105 MET A N 1
ATOM 773 C CA . MET A 1 105 ? 13.344 -0.468 -10.034 1.00 98.06 105 MET A CA 1
ATOM 774 C C . MET A 1 105 ? 12.825 -1.871 -10.370 1.00 98.06 105 MET A C 1
ATOM 776 O O . MET A 1 105 ? 12.431 -2.615 -9.472 1.00 98.06 105 MET A O 1
ATOM 780 N N . GLU A 1 106 ? 12.864 -2.255 -11.647 1.00 97.25 106 GLU A N 1
ATOM 781 C CA . GLU A 1 106 ? 12.499 -3.602 -12.085 1.00 97.25 106 GLU A CA 1
ATOM 782 C C . GLU A 1 106 ? 13.402 -4.662 -11.449 1.00 97.25 106 GLU A C 1
ATOM 784 O O . GLU A 1 106 ? 12.900 -5.599 -10.826 1.00 97.25 106 GLU A O 1
ATOM 789 N N . GLY A 1 107 ? 14.723 -4.459 -11.514 1.00 96.06 107 GLY A N 1
ATOM 790 C CA . GLY A 1 107 ? 15.703 -5.335 -10.874 1.00 96.06 107 GLY A CA 1
ATOM 791 C C . GLY A 1 107 ? 15.553 -5.403 -9.353 1.00 96.06 107 GLY A C 1
ATOM 792 O O . GLY A 1 107 ? 15.692 -6.473 -8.765 1.00 96.06 107 GLY A O 1
ATOM 793 N N . PHE A 1 108 ? 15.220 -4.290 -8.696 1.00 97.19 108 PHE A N 1
ATOM 794 C CA . PHE A 1 108 ? 14.963 -4.271 -7.257 1.00 97.19 108 PHE A CA 1
ATOM 795 C C . PHE A 1 108 ? 13.761 -5.149 -6.881 1.00 97.19 108 PHE A C 1
ATOM 797 O O . PHE A 1 108 ? 13.864 -5.976 -5.978 1.00 97.19 108 PHE A O 1
ATOM 804 N N . ILE A 1 109 ? 12.631 -5.019 -7.583 1.00 96.56 109 ILE A N 1
ATOM 805 C CA . ILE A 1 109 ? 11.424 -5.799 -7.265 1.00 96.56 109 ILE A CA 1
ATOM 806 C C . ILE A 1 109 ? 11.588 -7.269 -7.654 1.00 96.56 109 ILE A C 1
ATOM 808 O O . ILE A 1 109 ? 11.147 -8.137 -6.902 1.00 96.56 109 ILE A O 1
ATOM 812 N N . SER A 1 110 ? 12.216 -7.575 -8.793 1.00 93.25 110 SER A N 1
ATOM 813 C CA . SER A 1 110 ? 12.433 -8.969 -9.197 1.00 93.25 110 SER A CA 1
ATOM 814 C C . SER A 1 110 ? 13.339 -9.708 -8.210 1.00 93.25 110 SER A C 1
ATOM 816 O O . SER A 1 110 ? 13.005 -10.806 -7.779 1.00 93.25 110 SER A O 1
ATOM 818 N N . THR A 1 111 ? 14.430 -9.081 -7.764 1.00 93.38 111 THR A N 1
ATOM 819 C CA . THR A 1 111 ? 15.368 -9.690 -6.805 1.00 93.38 111 THR A CA 1
ATOM 820 C C . THR A 1 111 ? 14.816 -9.781 -5.385 1.00 93.38 111 THR A C 1
ATOM 822 O O . THR A 1 111 ? 15.277 -10.618 -4.608 1.00 93.38 111 THR A O 1
ATOM 825 N N . LEU A 1 112 ? 13.797 -8.984 -5.047 1.00 91.88 112 LEU A N 1
ATOM 826 C CA . LEU A 1 112 ? 13.062 -9.095 -3.786 1.00 91.88 112 LEU A CA 1
ATOM 827 C C . LEU A 1 112 ? 12.324 -10.441 -3.671 1.00 91.88 112 LEU A C 1
ATOM 829 O O . LEU A 1 112 ? 12.229 -10.997 -2.578 1.00 91.88 112 LEU A O 1
ATOM 833 N N . VAL A 1 113 ? 11.847 -10.991 -4.797 1.00 88.94 113 VAL A N 1
ATOM 834 C CA . VAL A 1 113 ? 11.213 -12.322 -4.867 1.00 88.94 113 VAL A CA 1
ATOM 835 C C . VAL A 1 113 ? 12.211 -13.441 -4.562 1.00 88.94 113 VAL A C 1
ATOM 837 O O . VAL A 1 113 ? 11.816 -14.470 -4.026 1.00 88.94 113 VAL A O 1
ATOM 840 N N . GLU A 1 114 ? 13.493 -13.229 -4.848 1.00 86.44 114 GLU A N 1
ATOM 841 C CA . GLU A 1 114 ? 14.560 -14.219 -4.654 1.00 86.44 114 GLU A CA 1
ATOM 842 C C . GLU A 1 114 ? 15.154 -14.191 -3.237 1.00 86.44 114 GLU A C 1
ATOM 844 O O . GLU A 1 114 ? 15.940 -15.062 -2.875 1.00 86.44 114 GLU A O 1
ATOM 849 N N . GLN A 1 115 ? 14.806 -13.197 -2.412 1.00 86.69 115 GLN A N 1
ATOM 850 C CA . GLN A 1 115 ? 15.299 -13.133 -1.036 1.00 86.69 115 GLN A CA 1
ATOM 851 C C . GLN A 1 115 ? 14.658 -14.222 -0.170 1.00 86.69 115 GLN A C 1
ATOM 853 O O . GLN A 1 115 ? 13.442 -14.438 -0.237 1.00 86.69 115 GLN A O 1
ATOM 858 N N . ASP A 1 116 ? 15.452 -14.825 0.722 1.00 81.25 116 ASP A N 1
ATOM 859 C CA . ASP A 1 116 ? 14.985 -15.821 1.699 1.00 81.25 116 ASP A CA 1
ATOM 860 C C . ASP A 1 116 ? 13.818 -15.284 2.536 1.00 81.25 116 ASP A C 1
ATOM 862 O O . ASP A 1 116 ? 12.828 -15.973 2.785 1.00 81.25 116 ASP A O 1
ATOM 866 N N . THR A 1 117 ? 13.912 -14.010 2.926 1.00 81.50 117 THR A N 1
ATOM 867 C CA . THR A 1 117 ? 12.878 -13.306 3.687 1.00 81.50 117 THR A CA 1
ATOM 868 C C . THR A 1 117 ? 12.213 -12.254 2.808 1.00 81.50 117 THR A C 1
ATOM 870 O O . THR A 1 117 ? 12.843 -11.270 2.424 1.00 81.50 117 THR A O 1
ATOM 873 N N . ALA A 1 118 ? 10.930 -12.455 2.502 1.00 85.25 118 ALA A N 1
ATOM 874 C CA . ALA A 1 118 ? 10.102 -11.427 1.882 1.00 85.25 118 ALA A CA 1
ATOM 875 C C . ALA A 1 118 ? 9.743 -10.343 2.915 1.00 85.25 118 ALA A C 1
ATOM 877 O O . ALA A 1 118 ? 9.609 -10.657 4.101 1.00 85.25 118 ALA A O 1
ATOM 878 N N . PRO A 1 119 ? 9.556 -9.080 2.498 1.00 92.25 119 PRO A N 1
ATOM 879 C CA . PRO A 1 119 ? 8.991 -8.076 3.386 1.00 92.25 119 PRO A CA 1
ATOM 880 C C . PRO A 1 119 ? 7.550 -8.440 3.744 1.00 92.25 119 PRO A C 1
ATOM 882 O O . PRO A 1 119 ? 6.805 -8.954 2.909 1.00 92.25 119 PRO A O 1
ATOM 885 N N . ASP A 1 120 ? 7.123 -8.095 4.955 1.00 93.38 120 ASP A N 1
ATOM 886 C CA . ASP A 1 120 ? 5.729 -8.266 5.371 1.00 93.38 120 ASP A CA 1
ATOM 887 C C . ASP A 1 120 ? 4.788 -7.393 4.538 1.00 93.38 120 ASP A C 1
ATOM 889 O O . ASP A 1 120 ? 3.617 -7.720 4.357 1.00 93.38 120 ASP A O 1
ATOM 893 N N . MET A 1 121 ? 5.293 -6.258 4.042 1.00 95.12 121 MET A N 1
ATOM 894 C CA . MET A 1 121 ? 4.460 -5.267 3.378 1.00 95.12 121 MET A CA 1
ATOM 895 C C . MET A 1 121 ? 5.210 -4.390 2.372 1.00 95.12 121 MET A C 1
ATOM 897 O O . MET A 1 121 ? 6.342 -3.957 2.601 1.00 95.12 121 MET A O 1
ATOM 901 N N . ILE A 1 122 ? 4.526 -4.051 1.279 1.00 97.81 122 ILE A N 1
ATOM 902 C CA . ILE A 1 122 ? 4.950 -3.049 0.298 1.00 97.81 122 ILE A CA 1
ATOM 903 C C . ILE A 1 122 ? 3.915 -1.929 0.262 1.00 97.81 122 ILE A C 1
ATOM 905 O O . ILE A 1 122 ? 2.724 -2.143 0.047 1.00 97.81 122 ILE A O 1
ATOM 909 N N . LEU A 1 123 ? 4.387 -0.705 0.451 1.00 98.19 123 LEU A N 1
ATOM 910 C CA . LEU A 1 123 ? 3.575 0.500 0.471 1.00 98.19 123 LEU A CA 1
ATOM 911 C C . LEU A 1 123 ? 3.892 1.340 -0.759 1.00 98.19 123 LEU A C 1
ATOM 913 O O . LEU A 1 123 ? 5.028 1.781 -0.924 1.00 98.19 123 LEU A O 1
ATOM 917 N N . MET A 1 124 ? 2.895 1.596 -1.602 1.00 98.44 124 MET A N 1
ATOM 918 C CA . MET A 1 124 ? 3.076 2.329 -2.853 1.00 98.44 124 MET A CA 1
ATOM 919 C C . MET A 1 124 ? 2.357 3.675 -2.835 1.00 98.44 124 MET A C 1
ATOM 921 O O . MET A 1 124 ? 1.153 3.771 -2.582 1.00 98.44 124 MET A O 1
ATOM 925 N N . MET A 1 125 ? 3.103 4.728 -3.152 1.00 97.56 125 MET A N 1
ATOM 926 C CA . MET A 1 125 ? 2.624 6.105 -3.243 1.00 97.56 125 MET A CA 1
ATOM 927 C C . MET A 1 125 ? 3.191 6.810 -4.471 1.00 97.56 125 MET A C 1
ATOM 929 O O . MET A 1 125 ? 4.192 6.382 -5.046 1.00 97.56 125 MET A O 1
ATOM 933 N N . ASN A 1 126 ? 2.575 7.941 -4.827 1.00 97.62 126 ASN A N 1
ATOM 934 C CA . ASN A 1 126 ? 2.979 8.774 -5.958 1.00 97.62 126 ASN A CA 1
ATOM 935 C C . ASN A 1 126 ? 3.151 7.910 -7.225 1.00 97.62 126 ASN A C 1
ATOM 937 O O . ASN A 1 126 ? 2.306 7.043 -7.446 1.00 97.62 126 ASN A O 1
ATOM 941 N N . SER A 1 127 ? 4.180 8.097 -8.062 1.00 98.06 127 SER A N 1
ATOM 942 C CA . SER A 1 127 ? 4.311 7.317 -9.299 1.00 98.06 127 SER A CA 1
ATOM 943 C C . SER A 1 127 ? 4.597 5.833 -9.055 1.00 98.06 127 SER A C 1
ATOM 945 O O . SER A 1 127 ? 4.322 5.030 -9.939 1.00 98.06 127 SER A O 1
ATOM 947 N N . GLY A 1 128 ? 5.001 5.437 -7.840 1.00 98.25 128 GLY A N 1
ATOM 948 C CA . GLY A 1 128 ? 5.168 4.033 -7.453 1.00 98.25 128 GLY A CA 1
ATOM 949 C C . GLY A 1 128 ? 3.901 3.189 -7.620 1.00 98.25 128 GLY A C 1
ATOM 950 O O . GLY A 1 128 ? 3.999 1.997 -7.888 1.00 98.25 128 GLY A O 1
ATOM 951 N N . VAL A 1 129 ? 2.703 3.793 -7.574 1.00 98.50 129 VAL A N 1
ATOM 952 C CA . VAL A 1 129 ? 1.444 3.060 -7.827 1.00 98.50 129 VAL A CA 1
ATOM 953 C C . VAL A 1 129 ? 1.349 2.492 -9.248 1.00 98.50 129 VAL A C 1
ATOM 955 O O . VAL A 1 129 ? 0.590 1.556 -9.478 1.00 98.50 129 VAL A O 1
ATOM 958 N N . ARG A 1 130 ? 2.138 3.015 -10.198 1.00 98.50 130 ARG A N 1
ATOM 959 C CA . ARG A 1 130 ? 2.229 2.506 -11.577 1.00 98.50 130 ARG A CA 1
ATOM 960 C C . ARG A 1 130 ? 2.899 1.134 -11.660 1.00 98.50 130 ARG A C 1
ATOM 962 O O . ARG A 1 130 ? 2.811 0.480 -12.690 1.00 98.50 130 ARG A O 1
ATOM 969 N N . LEU A 1 131 ? 3.570 0.690 -10.602 1.00 98.44 131 LEU A N 1
ATOM 970 C CA . LEU A 1 131 ? 4.174 -0.640 -10.558 1.00 98.44 131 LEU A CA 1
ATOM 971 C C . LEU A 1 131 ? 3.127 -1.736 -10.301 1.00 98.44 131 LEU A C 1
ATOM 973 O O . LEU A 1 131 ? 3.349 -2.889 -10.641 1.00 98.44 131 LEU A O 1
ATOM 977 N N . ALA A 1 132 ? 1.969 -1.380 -9.739 1.00 98.25 132 ALA A N 1
ATOM 978 C CA . ALA A 1 132 ? 0.921 -2.327 -9.363 1.00 98.25 132 ALA A CA 1
ATOM 979 C C . ALA A 1 132 ? -0.216 -2.464 -10.397 1.00 98.25 132 ALA A C 1
ATOM 981 O O . ALA A 1 132 ? -1.234 -3.088 -10.098 1.00 98.25 132 ALA A O 1
ATOM 982 N N . VAL A 1 133 ? -0.090 -1.874 -11.592 1.00 98.19 133 VAL A N 1
ATOM 983 C CA . VAL A 1 133 ? -1.138 -1.903 -12.635 1.00 98.19 133 VAL A CA 1
ATOM 984 C C . VAL A 1 133 ? -0.876 -2.956 -13.716 1.00 98.19 133 VAL A C 1
ATOM 986 O O . VAL A 1 133 ? 0.254 -3.412 -13.867 1.00 98.19 133 VAL A O 1
ATOM 989 N N . GLU A 1 134 ? -1.917 -3.322 -14.470 1.00 94.56 134 GLU A N 1
ATOM 990 C CA . GLU A 1 134 ? -1.954 -4.437 -15.442 1.00 94.56 134 GLU A CA 1
ATOM 991 C C . GLU A 1 134 ? -0.824 -4.466 -16.494 1.00 94.56 134 GLU A C 1
ATOM 993 O O . GLU A 1 134 ? -0.455 -5.549 -16.939 1.00 94.56 134 GLU A O 1
ATOM 998 N N . ASP A 1 135 ? -0.209 -3.324 -16.816 1.00 91.06 135 ASP A N 1
ATOM 999 C CA . ASP A 1 135 ? 0.869 -3.208 -17.817 1.00 91.06 135 ASP A CA 1
ATOM 1000 C C . ASP A 1 135 ? 2.283 -3.116 -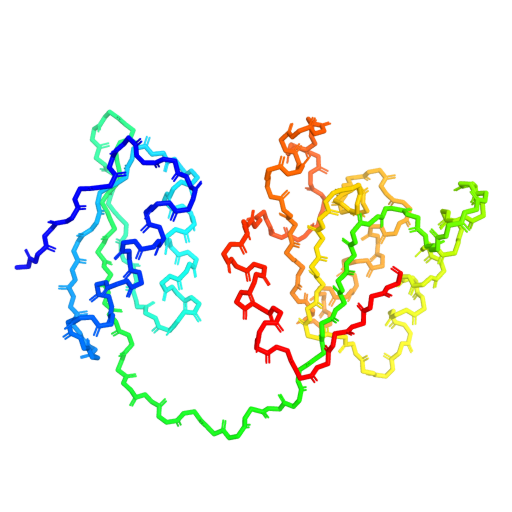17.208 1.00 91.06 135 ASP A C 1
ATOM 1002 O O . ASP A 1 135 ? 3.260 -2.831 -17.906 1.00 91.06 135 ASP A O 1
ATOM 1006 N N . SER A 1 136 ? 2.421 -3.284 -15.891 1.00 97.06 136 SER A N 1
ATOM 1007 C CA . SER A 1 136 ? 3.720 -3.138 -15.241 1.00 97.06 136 SER A CA 1
ATOM 1008 C C . SER A 1 136 ? 4.637 -4.341 -15.505 1.00 97.06 136 SER A C 1
ATOM 1010 O O . SER A 1 136 ? 4.214 -5.479 -15.279 1.00 97.06 136 SER A O 1
ATOM 1012 N N . PRO A 1 137 ? 5.921 -4.132 -15.872 1.00 95.88 137 PRO A N 1
ATOM 1013 C CA . PRO A 1 137 ? 6.868 -5.233 -16.079 1.00 95.88 137 PRO A CA 1
ATOM 1014 C C . PRO A 1 137 ? 7.126 -6.049 -14.803 1.00 95.88 137 PRO A C 1
ATOM 1016 O O . PRO A 1 137 ? 7.480 -7.221 -14.873 1.00 95.88 137 PRO A O 1
ATOM 1019 N N . VAL A 1 138 ? 6.887 -5.464 -13.624 1.00 97.62 138 VAL A N 1
ATOM 1020 C CA . VAL A 1 138 ? 7.085 -6.123 -12.323 1.00 97.62 138 VAL A CA 1
ATOM 1021 C C . VAL A 1 138 ? 5.816 -6.755 -11.750 1.00 97.62 138 VAL A C 1
ATOM 1023 O O . VAL A 1 138 ? 5.848 -7.284 -10.639 1.00 97.62 138 VAL A O 1
ATOM 1026 N N . LEU A 1 139 ? 4.689 -6.722 -12.471 1.00 97.81 139 LEU A N 1
ATOM 1027 C CA . LEU A 1 139 ? 3.403 -7.175 -11.933 1.00 97.81 139 LEU A CA 1
ATOM 1028 C C . LEU A 1 139 ? 3.433 -8.652 -11.511 1.00 97.81 139 LEU A C 1
ATOM 1030 O O . LEU A 1 139 ? 2.869 -9.012 -10.477 1.00 97.81 139 LEU A O 1
ATOM 1034 N N . GLY A 1 140 ? 4.123 -9.499 -12.283 1.00 97.50 140 GLY A N 1
ATOM 1035 C CA . GLY A 1 140 ? 4.333 -10.909 -11.945 1.00 97.50 140 GLY A CA 1
ATOM 1036 C C . GLY A 1 140 ? 5.101 -11.088 -10.633 1.00 97.50 140 GLY A C 1
ATOM 1037 O O . GLY A 1 140 ? 4.660 -11.833 -9.761 1.00 97.50 140 GLY A O 1
ATOM 1038 N N . SER A 1 141 ? 6.187 -10.335 -10.449 1.00 97.75 141 SER A N 1
ATOM 1039 C CA . SER A 1 141 ? 6.994 -10.344 -9.222 1.00 97.75 141 SER A CA 1
ATOM 1040 C C . SER A 1 141 ? 6.195 -9.882 -8.001 1.00 97.75 141 SER A C 1
ATOM 1042 O O . SER A 1 141 ? 6.271 -10.488 -6.936 1.00 97.75 141 SER A O 1
ATOM 1044 N N . LEU A 1 142 ? 5.370 -8.842 -8.152 1.00 98.12 142 LEU A N 1
ATOM 1045 C CA . LEU A 1 142 ? 4.501 -8.365 -7.074 1.00 98.12 142 LEU A CA 1
ATOM 1046 C C . LEU A 1 142 ? 3.438 -9.400 -6.684 1.00 98.12 142 LEU A C 1
ATOM 1048 O O . LEU A 1 142 ? 3.165 -9.565 -5.498 1.00 98.12 142 LEU A O 1
ATOM 1052 N N . ARG A 1 143 ? 2.864 -10.127 -7.652 1.00 97.88 143 ARG A N 1
ATOM 1053 C CA . ARG A 1 143 ? 1.941 -11.239 -7.365 1.00 97.88 143 ARG A CA 1
ATOM 1054 C C . ARG A 1 143 ? 2.641 -12.366 -6.613 1.00 97.88 143 ARG A C 1
ATOM 1056 O O . ARG A 1 143 ? 2.126 -12.803 -5.592 1.00 97.88 143 ARG A O 1
ATOM 1063 N N . ALA A 1 144 ? 3.848 -12.742 -7.035 1.00 95.62 144 ALA A N 1
ATOM 1064 C CA . ALA A 1 144 ? 4.646 -13.743 -6.331 1.00 95.62 144 ALA A CA 1
ATOM 1065 C C . ALA A 1 144 ? 4.949 -13.333 -4.877 1.00 95.62 144 ALA A C 1
ATOM 1067 O O . ALA A 1 144 ? 4.936 -14.173 -3.980 1.00 95.62 144 ALA A O 1
ATOM 1068 N N . LEU A 1 145 ? 5.175 -12.042 -4.608 1.00 95.62 145 LEU A N 1
ATOM 1069 C CA . LEU A 1 145 ? 5.345 -11.541 -3.239 1.00 95.62 145 LEU A CA 1
ATOM 1070 C C . LEU A 1 145 ? 4.055 -11.656 -2.421 1.00 95.62 145 LEU A C 1
ATOM 1072 O O . LEU A 1 145 ? 4.116 -12.071 -1.264 1.00 95.62 145 LEU A O 1
ATOM 1076 N N . VAL A 1 146 ? 2.896 -11.350 -3.011 1.00 95.31 146 VAL A N 1
ATOM 1077 C CA . VAL A 1 146 ? 1.591 -11.558 -2.357 1.00 95.31 146 VAL A CA 1
ATOM 1078 C C . VAL A 1 146 ? 1.366 -13.033 -2.027 1.00 95.31 146 VAL A C 1
ATOM 1080 O O . VAL A 1 146 ? 0.966 -13.346 -0.906 1.00 95.31 146 VAL A O 1
ATOM 1083 N N . ASP A 1 147 ? 1.701 -13.945 -2.942 1.00 93.06 147 ASP A N 1
ATOM 1084 C CA . ASP A 1 147 ? 1.592 -15.394 -2.720 1.00 93.06 147 ASP A CA 1
ATOM 1085 C C . ASP A 1 147 ? 2.514 -15.883 -1.587 1.00 93.06 147 ASP A C 1
ATOM 1087 O O . ASP A 1 147 ? 2.200 -16.846 -0.886 1.00 93.06 147 ASP A O 1
ATOM 1091 N N . ARG A 1 148 ? 3.630 -15.180 -1.351 1.00 89.25 1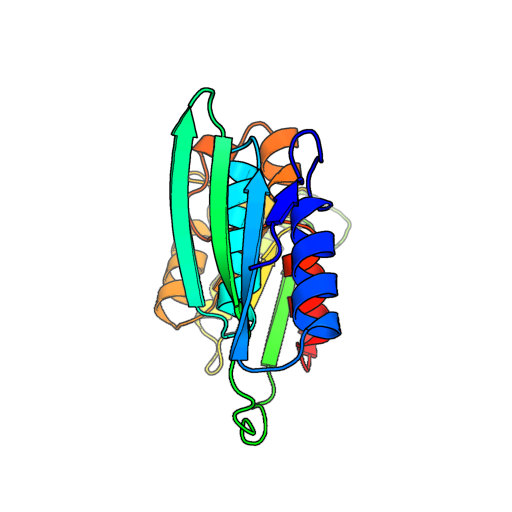48 ARG A N 1
ATOM 1092 C CA . ARG A 1 148 ? 4.540 -15.392 -0.210 1.00 89.25 148 ARG A CA 1
ATOM 1093 C C . ARG A 1 148 ? 4.077 -14.709 1.086 1.00 89.25 148 ARG A C 1
ATOM 1095 O O . ARG A 1 148 ? 4.797 -14.754 2.081 1.00 89.25 148 ARG A O 1
ATOM 1102 N N . GLY A 1 149 ? 2.890 -14.103 1.096 1.00 89.31 149 GLY A N 1
ATOM 1103 C CA . GLY A 1 149 ? 2.286 -13.468 2.268 1.00 89.31 149 GLY A CA 1
ATOM 1104 C C . GLY A 1 149 ? 2.615 -11.984 2.446 1.00 89.31 149 GLY A C 1
ATOM 1105 O O . GLY A 1 149 ? 2.303 -11.432 3.498 1.00 89.31 149 GLY A O 1
ATOM 1106 N N . CYS A 1 150 ? 3.221 -11.330 1.450 1.00 94.06 150 CYS A N 1
ATOM 1107 C CA . CYS A 1 150 ? 3.462 -9.889 1.481 1.00 94.06 150 CYS A CA 1
ATOM 1108 C C . CYS A 1 150 ? 2.161 -9.107 1.234 1.00 94.06 150 CYS A C 1
ATOM 1110 O O . CYS A 1 150 ? 1.486 -9.301 0.221 1.00 94.06 150 CYS A O 1
ATOM 1112 N N . GLU A 1 151 ? 1.818 -8.172 2.117 1.00 95.31 151 GLU A N 1
ATOM 1113 C CA . GLU A 1 151 ? 0.679 -7.277 1.911 1.00 95.31 151 GLU A CA 1
ATOM 1114 C C . GLU A 1 151 ? 1.081 -6.057 1.068 1.00 95.31 151 GLU A C 1
ATOM 1116 O O . GLU A 1 151 ? 1.989 -5.307 1.423 1.00 95.31 151 GLU A O 1
ATOM 1121 N N . ILE A 1 152 ? 0.377 -5.798 -0.038 1.00 97.69 152 ILE A N 1
ATOM 1122 C CA . ILE A 1 152 ? 0.645 -4.630 -0.890 1.00 97.69 152 ILE A CA 1
ATOM 1123 C C . ILE A 1 152 ? -0.468 -3.596 -0.734 1.00 97.69 152 ILE A C 1
ATOM 1125 O O . ILE A 1 152 ? -1.614 -3.840 -1.117 1.00 97.69 152 ILE A O 1
ATOM 1129 N N . LEU A 1 153 ? -0.122 -2.411 -0.228 1.00 97.44 153 LEU A N 1
ATOM 1130 C CA . LEU A 1 153 ? -1.029 -1.273 -0.089 1.00 97.44 153 LEU A CA 1
ATOM 1131 C C . LEU A 1 153 ? -0.711 -0.203 -1.132 1.00 97.44 153 LEU A C 1
ATOM 1133 O O . LEU A 1 153 ? 0.390 0.348 -1.160 1.00 97.44 153 LEU A O 1
ATOM 1137 N N . VAL A 1 154 ? -1.699 0.148 -1.955 1.00 98.12 154 VAL A N 1
ATOM 1138 C CA . VAL A 1 154 ? -1.530 1.087 -3.073 1.00 98.12 154 VAL A CA 1
ATOM 1139 C C . VAL A 1 154 ? -2.367 2.335 -2.841 1.00 98.12 154 VAL A C 1
ATOM 1141 O O . VAL A 1 154 ? -3.586 2.255 -2.745 1.00 98.12 154 VAL A O 1
ATOM 1144 N N . CYS A 1 155 ? -1.744 3.509 -2.738 1.00 97.69 155 CYS A N 1
ATOM 1145 C CA . CYS A 1 155 ? -2.445 4.753 -2.415 1.00 97.69 155 CYS A CA 1
ATOM 1146 C C . CYS A 1 155 ? -3.569 5.081 -3.418 1.00 97.69 155 CYS A C 1
ATOM 1148 O O . CYS A 1 155 ? -3.311 5.435 -4.571 1.00 97.69 155 CYS A O 1
ATOM 1150 N N . GLY A 1 156 ? -4.821 5.045 -2.950 1.00 93.62 156 GLY A N 1
ATOM 1151 C CA . GLY A 1 156 ? -6.006 5.297 -3.767 1.00 93.62 156 GLY A CA 1
ATOM 1152 C C . GLY A 1 156 ? -6.059 6.705 -4.352 1.00 93.62 156 GLY A C 1
ATOM 1153 O O . GLY A 1 156 ? -6.410 6.856 -5.516 1.00 93.62 156 GLY A O 1
ATOM 1154 N N . THR A 1 157 ? -5.625 7.724 -3.602 1.00 94.25 157 THR A N 1
ATOM 1155 C CA . THR A 1 157 ? -5.539 9.106 -4.108 1.00 94.25 157 THR A CA 1
ATOM 1156 C C . THR A 1 157 ? -4.549 9.233 -5.269 1.00 94.25 157 THR A C 1
ATOM 1158 O O . THR A 1 157 ? -4.782 10.002 -6.196 1.00 94.25 157 THR A O 1
ATOM 1161 N N . CYS A 1 158 ? -3.450 8.471 -5.256 1.00 97.69 158 CYS A N 1
ATOM 1162 C CA . CYS A 1 158 ? -2.485 8.468 -6.357 1.00 97.69 158 CYS A CA 1
ATOM 1163 C C . CYS A 1 158 ? -3.032 7.720 -7.581 1.00 97.69 158 CYS A C 1
ATOM 1165 O O . CYS A 1 158 ? -2.860 8.193 -8.702 1.00 97.69 158 CYS A O 1
ATOM 1167 N N . LEU A 1 159 ? -3.728 6.595 -7.374 1.00 97.50 159 LEU A N 1
ATOM 1168 C CA . LEU A 1 159 ? -4.429 5.890 -8.453 1.00 97.50 159 LEU A CA 1
ATOM 1169 C C . LEU A 1 159 ? -5.487 6.782 -9.113 1.00 97.50 159 LEU A C 1
ATOM 1171 O O . LEU A 1 159 ? -5.564 6.816 -10.337 1.00 97.50 159 LEU A O 1
ATOM 1175 N N . ASP A 1 160 ? -6.257 7.531 -8.318 1.00 95.56 160 ASP A N 1
ATOM 1176 C CA . ASP A 1 160 ? -7.209 8.533 -8.812 1.00 95.56 160 ASP A CA 1
ATOM 1177 C C . ASP A 1 160 ? -6.522 9.593 -9.664 1.00 95.56 160 ASP A C 1
ATOM 1179 O O . ASP A 1 160 ? -6.909 9.822 -10.808 1.00 95.56 160 ASP A O 1
ATOM 1183 N N . PHE A 1 161 ? -5.473 10.212 -9.120 1.00 97.50 161 PHE A N 1
ATOM 1184 C CA . PHE A 1 161 ? -4.750 11.290 -9.785 1.00 97.50 161 PHE A CA 1
ATOM 1185 C C . PHE A 1 161 ? -4.200 10.867 -11.155 1.00 97.50 161 PHE A C 1
ATOM 1187 O O . PHE A 1 161 ? -4.245 11.641 -12.107 1.00 97.50 161 PHE A O 1
ATOM 1194 N N . PHE A 1 162 ? -3.723 9.626 -11.281 1.00 97.69 162 PHE A N 1
ATOM 1195 C CA . PHE A 1 162 ? -3.225 9.091 -12.549 1.00 97.69 162 PHE A CA 1
ATOM 1196 C C . PHE A 1 162 ? -4.294 8.410 -13.414 1.00 97.69 162 PHE A C 1
ATOM 1198 O O . PHE A 1 162 ? -3.952 7.918 -14.488 1.00 97.69 162 PHE A O 1
ATOM 1205 N N . SER A 1 163 ? -5.562 8.383 -12.985 1.00 97.69 163 SER A N 1
ATOM 1206 C CA . SER A 1 163 ? -6.657 7.674 -13.671 1.00 97.69 163 SER A CA 1
ATOM 1207 C C . SER A 1 163 ? -6.363 6.178 -13.881 1.00 97.69 163 SER A C 1
ATOM 1209 O O . SER A 1 163 ? -6.584 5.622 -14.954 1.00 97.69 163 SER A O 1
ATOM 1211 N N . LEU A 1 164 ? -5.824 5.526 -12.846 1.00 97.56 164 LEU A N 1
ATOM 1212 C CA . LEU A 1 164 ? -5.367 4.129 -12.860 1.00 97.56 164 LEU A CA 1
ATOM 1213 C C . LEU A 1 164 ? -6.182 3.196 -11.954 1.00 97.56 164 LEU A C 1
ATOM 1215 O O . LEU A 1 164 ? -5.823 2.029 -11.821 1.00 97.56 164 LEU A O 1
ATOM 1219 N N . LYS A 1 165 ? -7.260 3.673 -11.318 1.00 92.69 165 LYS A N 1
ATOM 1220 C CA . LYS A 1 165 ? -8.056 2.861 -10.380 1.00 92.69 165 LYS A CA 1
ATOM 1221 C C . LYS A 1 165 ? -8.540 1.542 -10.976 1.00 92.69 165 LYS A C 1
ATOM 1223 O O . LYS A 1 165 ? -8.370 0.505 -10.345 1.00 92.69 165 LYS A O 1
ATOM 1228 N N . ASP A 1 166 ? -9.081 1.592 -12.188 1.00 96.19 166 ASP A N 1
ATOM 1229 C CA . ASP A 1 166 ? -9.644 0.417 -12.863 1.00 96.19 166 ASP A CA 1
ATOM 1230 C C . ASP A 1 166 ? -8.573 -0.489 -13.487 1.00 96.19 166 ASP A C 1
ATOM 1232 O O . ASP A 1 166 ? -8.897 -1.539 -14.022 1.00 96.19 166 ASP A O 1
ATOM 1236 N N . LYS A 1 167 ? -7.297 -0.087 -13.415 1.00 97.50 167 LYS A N 1
ATOM 1237 C CA . LYS A 1 167 ? -6.149 -0.834 -13.945 1.00 97.50 167 LYS A CA 1
ATOM 1238 C C . LYS A 1 167 ? -5.318 -1.506 -12.857 1.00 97.50 167 LYS A C 1
ATOM 1240 O O . LYS A 1 167 ? -4.228 -1.998 -13.145 1.00 97.50 167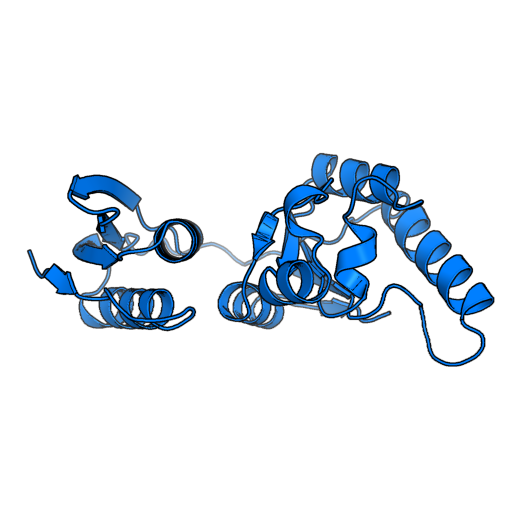 LYS A O 1
ATOM 1245 N N . LEU A 1 168 ? -5.749 -1.451 -11.597 1.00 98.06 168 LEU A N 1
ATOM 1246 C CA . LEU A 1 168 ? -5.001 -2.052 -10.498 1.00 98.06 168 LEU A CA 1
ATOM 1247 C C . LEU A 1 168 ? -4.941 -3.575 -10.685 1.00 98.06 168 LEU A C 1
ATOM 1249 O O . LEU A 1 168 ? -5.959 -4.254 -10.599 1.00 98.06 168 LEU A O 1
ATOM 1253 N N . GLY A 1 169 ? -3.738 -4.103 -10.908 1.00 97.44 169 GLY A N 1
ATOM 1254 C CA . GLY A 1 169 ? -3.512 -5.516 -11.210 1.00 97.44 169 GLY A CA 1
ATOM 1255 C C . GLY A 1 169 ? -3.074 -6.363 -10.011 1.00 97.44 169 GLY A C 1
ATOM 1256 O O . GLY A 1 169 ? -3.147 -7.594 -10.089 1.00 97.44 169 GLY A O 1
ATOM 1257 N N . VAL A 1 170 ? -2.589 -5.736 -8.929 1.00 97.75 170 VAL A N 1
ATOM 1258 C CA . VAL A 1 170 ? -2.164 -6.396 -7.681 1.00 97.75 170 VAL A CA 1
ATOM 1259 C C . VAL A 1 170 ? -2.241 -5.442 -6.479 1.00 97.75 170 VAL A C 1
ATOM 1261 O O . VAL A 1 170 ? -2.018 -4.240 -6.610 1.00 97.75 170 VAL A O 1
ATOM 1264 N N . GLY A 1 171 ? -2.517 -5.982 -5.291 1.00 95.62 171 GLY A N 1
ATOM 1265 C CA . GLY A 1 171 ? -2.580 -5.224 -4.038 1.00 95.62 171 GLY A CA 1
ATOM 1266 C C . GLY A 1 171 ? -3.955 -4.629 -3.728 1.00 95.62 171 GLY A C 1
ATOM 1267 O O . GLY A 1 171 ? -4.931 -4.830 -4.449 1.00 95.62 171 GLY A O 1
ATOM 1268 N N . VAL A 1 172 ? -4.037 -3.909 -2.610 1.00 94.88 172 VAL A N 1
ATOM 1269 C CA . VAL A 1 172 ? -5.281 -3.339 -2.078 1.00 94.88 172 VAL A CA 1
ATOM 1270 C C . VAL A 1 172 ? -5.226 -1.815 -2.132 1.00 94.88 172 VAL A C 1
ATOM 1272 O O . VAL A 1 172 ? -4.268 -1.191 -1.669 1.00 94.88 172 VAL A O 1
ATOM 1275 N N . VAL A 1 173 ? -6.288 -1.195 -2.662 1.00 95.44 173 VAL A N 1
ATOM 1276 C CA . VAL A 1 173 ? -6.439 0.269 -2.682 1.00 95.44 173 VAL A CA 1
ATOM 1277 C C . VAL A 1 173 ? -6.464 0.802 -1.255 1.00 95.44 173 VAL A C 1
ATOM 1279 O O . VAL A 1 173 ? -7.401 0.540 -0.512 1.00 95.44 173 VAL A O 1
ATOM 1282 N N . SER A 1 174 ? -5.471 1.597 -0.891 1.00 91.75 174 SER A N 1
ATOM 1283 C CA . SER A 1 174 ? -5.198 2.112 0.446 1.00 91.75 174 SER A CA 1
ATOM 1284 C C . SER A 1 174 ? -5.400 3.623 0.558 1.00 91.75 174 SER A C 1
ATOM 1286 O O . SER A 1 174 ? -5.789 4.303 -0.393 1.00 91.75 174 SER A O 1
ATOM 1288 N N . ASN A 1 175 ? -5.156 4.159 1.746 1.00 89.50 175 ASN A N 1
ATOM 1289 C CA . ASN A 1 175 ? -5.209 5.577 2.057 1.00 89.50 175 ASN A CA 1
ATOM 1290 C C . ASN A 1 175 ? -4.017 5.963 2.952 1.00 89.50 175 ASN A C 1
ATOM 1292 O O . ASN A 1 175 ? -3.243 5.119 3.402 1.00 89.50 175 ASN A O 1
ATOM 1296 N N . MET A 1 176 ? -3.865 7.260 3.217 1.00 90.12 176 MET A N 1
ATOM 1297 C CA . MET A 1 176 ? -2.748 7.761 4.020 1.00 90.12 176 MET A CA 1
ATOM 1298 C C . MET A 1 176 ? -2.743 7.217 5.460 1.00 90.12 176 MET A C 1
ATOM 1300 O O . MET A 1 176 ? -1.674 7.025 6.034 1.00 90.12 176 MET A O 1
ATOM 1304 N N . PHE A 1 177 ? -3.914 6.962 6.046 1.00 83.62 177 PHE A N 1
ATOM 1305 C CA . PHE A 1 177 ? -4.019 6.454 7.412 1.00 83.62 177 PHE A CA 1
ATOM 1306 C C . PHE A 1 177 ? -3.440 5.038 7.515 1.00 83.62 177 PHE A C 1
ATOM 1308 O O . PHE A 1 177 ? -2.608 4.775 8.383 1.00 83.62 177 PHE A O 1
ATOM 1315 N N . ASP A 1 178 ? -3.836 4.155 6.599 1.00 85.44 178 ASP A N 1
ATOM 1316 C CA . ASP A 1 178 ? -3.349 2.776 6.540 1.00 85.44 178 ASP A CA 1
ATOM 1317 C C . ASP A 1 178 ? -1.828 2.745 6.305 1.00 85.44 178 ASP A C 1
ATOM 1319 O O . ASP A 1 178 ? -1.101 2.064 7.026 1.00 85.44 178 ASP A O 1
ATOM 1323 N N . ILE A 1 179 ? -1.329 3.553 5.360 1.00 91.38 179 ILE A N 1
ATOM 1324 C CA . ILE A 1 179 ? 0.104 3.652 5.037 1.00 91.38 179 ILE A CA 1
ATOM 1325 C C . ILE A 1 179 ? 0.916 4.125 6.249 1.00 91.38 179 ILE A C 1
ATOM 1327 O O . ILE A 1 179 ? 1.927 3.511 6.585 1.00 91.38 179 ILE A O 1
ATOM 1331 N N . GLN A 1 180 ? 0.482 5.186 6.938 1.00 92.06 180 GLN A N 1
ATOM 1332 C CA . GLN A 1 180 ? 1.180 5.676 8.132 1.00 92.06 180 GLN A CA 1
ATOM 1333 C C . GLN A 1 180 ? 1.149 4.660 9.271 1.00 92.06 180 GLN A C 1
ATOM 1335 O O . GLN A 1 180 ? 2.169 4.441 9.919 1.00 92.06 180 GLN A O 1
ATOM 1340 N N . ALA A 1 181 ? -0.002 4.027 9.516 1.00 86.44 181 ALA A N 1
ATOM 1341 C CA . ALA A 1 181 ? -0.124 3.005 10.549 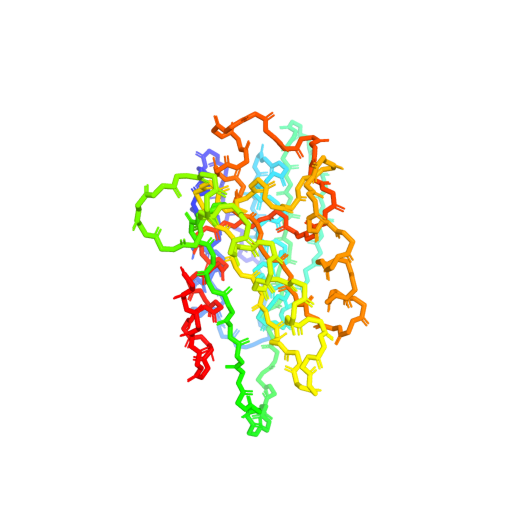1.00 86.44 181 ALA A CA 1
ATOM 1342 C C . ALA A 1 181 ? 0.833 1.835 10.293 1.00 86.44 181 ALA A C 1
ATOM 1344 O O . ALA A 1 181 ? 1.445 1.323 11.229 1.00 86.44 181 ALA A O 1
ATOM 1345 N N . ALA A 1 182 ? 0.981 1.444 9.030 1.00 90.69 182 ALA A N 1
ATOM 1346 C CA . ALA A 1 182 ? 1.843 0.352 8.632 1.00 90.69 182 ALA A CA 1
ATOM 1347 C C . ALA A 1 182 ? 3.337 0.741 8.720 1.00 90.69 182 ALA A C 1
ATOM 1349 O O . ALA A 1 182 ? 4.124 -0.011 9.288 1.00 90.69 182 ALA A O 1
ATOM 1350 N N . LEU A 1 183 ? 3.716 1.958 8.300 1.00 91.94 183 LEU A N 1
ATOM 1351 C CA . LEU A 1 183 ? 5.074 2.498 8.497 1.00 91.94 183 LEU A CA 1
ATOM 1352 C C . LEU A 1 183 ? 5.467 2.605 9.977 1.00 91.94 183 LEU A C 1
ATOM 1354 O O . LEU A 1 183 ? 6.593 2.281 10.330 1.00 91.94 183 LEU A O 1
ATOM 1358 N N . LEU A 1 184 ? 4.551 3.048 10.845 1.00 89.69 184 LEU A N 1
ATOM 1359 C CA . LEU A 1 184 ? 4.799 3.171 12.288 1.00 89.69 184 LEU A CA 1
ATOM 1360 C C . LEU A 1 184 ? 4.905 1.815 12.994 1.00 89.69 184 LEU A C 1
ATOM 1362 O O . LEU A 1 184 ? 5.527 1.722 14.049 1.00 89.69 184 LEU A O 1
ATOM 1366 N N . LYS A 1 185 ? 4.263 0.778 12.447 1.00 87.06 185 LYS A N 1
ATOM 1367 C CA . LYS A 1 185 ? 4.328 -0.591 12.969 1.00 87.06 185 LYS A CA 1
ATOM 1368 C C . LYS A 1 185 ? 5.602 -1.315 12.517 1.00 87.06 185 LYS A C 1
ATOM 1370 O O . LYS A 1 185 ? 6.076 -2.188 13.243 1.00 87.06 185 LYS A O 1
ATOM 1375 N N . ALA A 1 186 ? 6.128 -0.967 11.342 1.00 91.25 186 ALA A N 1
ATOM 1376 C CA . ALA A 1 186 ? 7.313 -1.588 10.770 1.00 91.25 186 ALA A CA 1
ATOM 1377 C C . ALA A 1 186 ? 8.547 -1.370 11.656 1.00 91.25 186 ALA A C 1
ATOM 1379 O O . ALA A 1 186 ? 8.851 -0.256 12.079 1.00 91.25 186 ALA A O 1
ATOM 1380 N N . SER A 1 187 ? 9.293 -2.444 11.908 1.00 92.88 187 SER A N 1
ATOM 1381 C CA . SER A 1 187 ? 10.579 -2.379 12.614 1.00 92.88 187 SER A CA 1
ATOM 1382 C C . SER A 1 187 ? 11.697 -1.866 11.708 1.00 92.88 187 SER A C 1
ATOM 1384 O O . SER A 1 187 ? 12.708 -1.353 12.180 1.00 92.88 187 SER A O 1
ATOM 1386 N N . THR A 1 188 ? 11.542 -2.019 10.394 1.00 93.44 188 THR A N 1
ATOM 1387 C CA . THR A 1 188 ? 12.487 -1.528 9.392 1.00 93.44 188 THR A CA 1
ATOM 1388 C C . THR A 1 188 ? 11.727 -1.062 8.162 1.00 93.44 188 THR A C 1
ATOM 1390 O O . THR A 1 188 ? 10.826 -1.751 7.684 1.00 93.44 188 THR A O 1
ATOM 1393 N N . VAL A 1 189 ? 12.106 0.107 7.642 1.00 95.88 189 VAL A N 1
ATOM 1394 C CA . VAL A 1 189 ? 11.559 0.659 6.400 1.00 95.88 189 VAL A CA 1
ATOM 1395 C C . VAL A 1 189 ? 12.678 0.765 5.373 1.00 95.88 189 VAL A C 1
ATOM 1397 O O . VAL A 1 189 ? 13.645 1.498 5.574 1.00 95.88 189 VAL A O 1
ATOM 1400 N N . ILE A 1 190 ? 12.528 0.049 4.263 1.00 95.00 190 ILE A N 1
ATOM 1401 C CA . ILE A 1 190 ? 13.415 0.112 3.103 1.00 95.00 190 ILE A CA 1
ATOM 1402 C C . ILE A 1 190 ? 12.796 1.084 2.104 1.00 95.00 190 ILE A C 1
ATOM 1404 O O . ILE A 1 190 ? 11.653 0.905 1.683 1.00 95.00 190 ILE A O 1
ATOM 1408 N N . ARG A 1 191 ? 13.546 2.116 1.717 1.00 94.69 191 ARG A N 1
ATOM 1409 C CA . ARG A 1 191 ? 13.118 3.092 0.714 1.00 94.69 191 ARG A CA 1
ATOM 1410 C C . ARG A 1 191 ? 14.094 3.085 -0.469 1.00 94.69 191 ARG A C 1
ATOM 1412 O O . ARG A 1 191 ? 15.163 3.680 -0.327 1.00 94.69 191 ARG A O 1
ATOM 1419 N N . PRO A 1 192 ? 13.747 2.415 -1.580 1.00 88.56 192 PRO A N 1
ATOM 1420 C CA . PRO A 1 192 ? 14.529 2.462 -2.814 1.00 88.56 192 PRO A CA 1
ATOM 1421 C C . PRO A 1 192 ? 14.433 3.831 -3.515 1.00 88.56 192 PRO A C 1
ATOM 1423 O O . PRO A 1 192 ? 13.444 4.570 -3.279 1.00 88.56 192 PRO A O 1
#

Radius of gyration: 18.36 Å; chains: 1; bounding box: 50×30×44 Å

pLDDT: mean 89.92, std 10.33, range [43.62, 98.5]

Sequence (192 aa):
MKTIDCRGLACPGPVIQTKKQMEEMGPGTTFALEVDSKAGRENVLRFARGKGGAVRVENLEGNTFRLTITSPQQTLSGAARPSAAVFITSDRLGRGDDKLGAILMEGFISTLVEQDTAPDMILMMNSGVRLAVEDSPVLGSLRALVDRGCEILVCGTCLDFFSLKDKLGVGVVSNMFDIQAALLKASTVIRP

Secondary structure (DSSP, 8-state):
--EEE-TTPPTTHHHHHHHHHHHHH-TT-EEEEEESSHHHHHHHHHHHHHTT-EEEEEE-STT-EEEEEEPPP------PPP-EEEEE--SSSSSS-HHHHHHHHHHHHHHHHTSSS--SEEEE-GGGGGGGBTT-TTHHHHHHHHHTT-EEEEEHHHHHHTT-GGGB-SSEEE-HHHHHHHHHH-SEEE--